Protein AF-X1HN18-F1 (afdb_monomer)

Secondary structure (DSSP, 8-state):
--------SSSS--SEETTEE-TTSS-EEEEEEEESS-EEEEEE-SS--SEEEEEEEPP-TTEEEEEEEEE-TTTTTT-GGGGGG-EEEEEEEE---TT------EEEEEEESS--EEEEEEETTEEEEEESSEEEEEEESSEEEGGGTEEEEEEEEEEEEEPPP--SS-PPPTT-EEEEEEEEEEEEEEETTEEEE-PPPP--EEEEEETTEEEEEB----TT-SB--EE-TTS-EE-PBEEEEEE-SSEEEEEESS--S--B-TTSSB-

Solvent-accessible surface area (backbone atoms only — not comparable to full-atom values): 16162 Å² total; per-residue (Å²): 132,83,85,77,85,75,81,78,82,58,101,68,61,72,58,50,59,96,89,40,78,40,88,76,55,80,62,43,79,74,44,77,50,76,47,49,58,65,48,76,50,76,50,68,50,85,77,80,78,47,48,33,35,39,36,40,35,61,46,43,84,69,25,35,40,34,39,31,33,31,59,25,54,74,81,25,68,77,35,77,94,35,32,85,80,26,74,40,84,43,78,45,85,44,71,87,67,97,84,69,86,84,84,89,52,73,48,79,43,75,33,62,81,54,84,63,74,76,44,76,48,76,59,96,36,33,40,37,42,31,35,86,56,33,39,36,40,42,33,39,37,72,27,73,41,76,98,58,50,26,37,37,40,29,48,34,33,38,39,34,28,34,41,78,71,92,73,71,97,66,87,64,60,98,82,36,47,82,73,47,75,50,76,43,76,38,37,36,41,34,46,62,92,48,75,47,74,44,73,75,81,72,68,63,43,79,74,48,64,57,79,37,32,37,36,24,51,27,51,64,78,71,90,82,58,58,57,49,81,48,78,43,98,86,71,51,73,48,69,55,45,44,66,46,71,51,84,42,84,67,31,20,40,37,33,35,73,52,68,78,86,68,52,66,38,99,84,71,47,81,93

Structure (mmCIF, N/CA/C/O backbone):
data_AF-X1HN18-F1
#
_entry.id   AF-X1HN18-F1
#
loop_
_atom_site.group_PDB
_atom_site.id
_atom_site.type_symbol
_atom_site.label_atom_id
_atom_site.label_alt_id
_atom_site.label_comp_id
_atom_site.label_asym_id
_atom_site.label_entity_id
_atom_site.label_seq_id
_atom_site.pdbx_PDB_ins_code
_atom_site.Cartn_x
_atom_site.Cartn_y
_atom_site.Cartn_z
_atom_site.occupancy
_atom_site.B_iso_or_equiv
_atom_site.auth_seq_id
_atom_site.auth_comp_id
_atom_site.auth_asym_id
_atom_site.auth_atom_id
_atom_site.pdbx_PDB_model_num
ATOM 1 N N . GLU A 1 1 ? -29.513 -26.140 -46.001 1.00 39.22 1 GLU A N 1
ATOM 2 C CA . GLU A 1 1 ? -29.513 -26.538 -44.582 1.00 39.22 1 GLU A CA 1
ATOM 3 C C . GLU A 1 1 ? -29.630 -25.272 -43.756 1.00 39.22 1 GLU A C 1
ATOM 5 O O . GLU A 1 1 ? -28.878 -24.339 -43.999 1.00 39.22 1 GLU A O 1
ATOM 10 N N . GLU A 1 2 ? -30.649 -25.186 -42.902 1.00 28.84 2 GLU A N 1
ATOM 11 C CA . GLU A 1 2 ? -30.852 -24.050 -42.000 1.00 28.84 2 GLU A CA 1
ATOM 12 C C . GLU A 1 2 ? -29.750 -24.044 -40.935 1.00 28.84 2 GLU A C 1
ATOM 14 O O . GLU A 1 2 ? -29.613 -25.001 -40.168 1.00 28.84 2 GLU A O 1
ATOM 19 N N . GLU A 1 3 ? -28.967 -22.967 -40.882 1.00 27.98 3 GLU A N 1
ATOM 20 C CA . GLU A 1 3 ? -28.005 -22.734 -39.807 1.00 27.98 3 GLU A CA 1
ATOM 21 C C . GLU A 1 3 ? -28.765 -22.525 -38.491 1.00 27.98 3 GLU A C 1
ATOM 23 O O . GLU A 1 3 ? -29.307 -21.458 -38.199 1.00 27.98 3 GLU A O 1
ATOM 28 N N . LYS A 1 4 ? -28.837 -23.587 -37.683 1.00 27.73 4 LYS A N 1
ATOM 29 C CA . LYS A 1 4 ? -29.365 -23.520 -36.322 1.00 27.73 4 LYS A CA 1
ATOM 30 C C . LYS A 1 4 ? -28.425 -22.697 -35.448 1.00 27.73 4 LYS A C 1
ATOM 32 O O . LYS A 1 4 ? -27.322 -23.129 -35.121 1.00 27.73 4 LYS A O 1
ATOM 37 N N . PHE A 1 5 ? -28.912 -21.543 -35.007 1.00 25.12 5 PHE A N 1
ATOM 38 C CA . PHE A 1 5 ? -28.298 -20.746 -33.953 1.00 25.12 5 PHE A CA 1
ATOM 39 C C . PHE A 1 5 ? -28.337 -21.538 -32.636 1.00 25.12 5 PHE A C 1
ATOM 41 O O . PHE A 1 5 ? -29.412 -21.802 -32.092 1.00 25.12 5 PHE A O 1
ATOM 48 N N . VAL A 1 6 ? -27.172 -21.958 -32.137 1.00 34.88 6 VAL A N 1
ATOM 49 C CA . VAL A 1 6 ? -27.048 -22.649 -30.845 1.00 34.88 6 VAL A CA 1
ATOM 50 C C . VAL A 1 6 ? -26.712 -21.608 -29.766 1.00 34.88 6 VAL A C 1
ATOM 52 O O . VAL A 1 6 ? -25.785 -20.820 -29.968 1.00 34.88 6 VAL A O 1
ATOM 55 N N . PRO A 1 7 ? -27.440 -21.557 -28.633 1.00 27.17 7 PRO A N 1
ATOM 56 C CA . PRO A 1 7 ? -27.219 -20.557 -27.591 1.00 27.17 7 PRO A CA 1
ATOM 57 C C . PRO A 1 7 ? -25.821 -20.660 -26.972 1.00 27.17 7 PRO A C 1
ATOM 59 O O . PRO A 1 7 ? -25.356 -21.754 -26.647 1.00 27.17 7 PRO A O 1
ATOM 62 N N . TRP A 1 8 ? -25.185 -19.507 -26.750 1.00 30.75 8 TRP A N 1
ATOM 63 C CA . TRP A 1 8 ? -23.962 -19.379 -25.959 1.00 30.75 8 TRP A CA 1
ATOM 64 C C . TRP A 1 8 ? -24.232 -19.809 -24.517 1.00 30.75 8 TRP A C 1
ATOM 66 O O . TRP A 1 8 ? -24.901 -19.112 -23.751 1.00 30.75 8 TRP A O 1
ATOM 76 N N . VAL A 1 9 ? -23.722 -20.978 -24.140 1.00 32.09 9 VAL A N 1
ATOM 77 C CA . VAL A 1 9 ? -23.802 -21.473 -22.767 1.00 32.09 9 VAL A CA 1
ATOM 78 C C . VAL A 1 9 ? -22.718 -20.761 -21.956 1.00 32.09 9 VAL A C 1
ATOM 80 O O . VAL A 1 9 ? -21.649 -21.323 -21.766 1.00 32.09 9 VAL A O 1
ATOM 83 N N . ASN A 1 10 ? -23.063 -19.548 -21.494 1.00 37.75 10 ASN A N 1
ATOM 84 C CA . ASN A 1 10 ? -22.346 -18.580 -20.639 1.00 37.75 10 ASN A CA 1
ATOM 85 C C . ASN A 1 10 ? -21.480 -17.499 -21.347 1.00 37.75 10 ASN A C 1
ATOM 87 O O . ASN A 1 10 ? -20.975 -17.681 -22.449 1.00 37.75 10 ASN A O 1
ATOM 91 N N . GLU A 1 11 ? -21.329 -16.335 -20.698 1.00 36.06 11 GLU A N 1
ATOM 92 C CA . GLU A 1 11 ? -20.573 -15.158 -21.190 1.00 36.06 11 GLU A CA 1
ATOM 93 C C . GLU A 1 11 ? -19.043 -15.366 -21.230 1.00 36.06 11 GLU A C 1
ATOM 95 O O . GLU A 1 11 ? -18.295 -14.485 -21.651 1.00 36.06 11 GLU A O 1
ATOM 100 N N . TYR A 1 12 ? -18.564 -16.541 -20.817 1.00 40.56 12 TYR A N 1
ATOM 101 C CA . TYR A 1 12 ? -17.155 -16.907 -20.767 1.00 40.56 12 TYR A CA 1
ATOM 102 C C . TYR A 1 12 ? -17.026 -18.322 -21.314 1.00 40.56 12 TYR A C 1
ATOM 104 O O . TYR A 1 12 ? -17.022 -19.281 -20.542 1.00 40.56 12 TYR A O 1
ATOM 112 N N . GLY A 1 13 ? -16.967 -18.420 -22.649 1.00 40.81 13 GLY A N 1
ATOM 113 C CA . GLY A 1 13 ? -16.860 -19.674 -23.393 1.00 40.81 13 GLY A CA 1
ATOM 114 C C . GLY A 1 13 ? -15.859 -20.656 -22.786 1.00 40.81 13 GLY A C 1
ATOM 115 O O . GLY A 1 13 ? -15.018 -20.266 -21.983 1.00 40.81 13 GLY A O 1
ATOM 116 N N . THR A 1 14 ? -15.981 -21.933 -23.165 1.00 45.16 14 THR A N 1
ATOM 117 C CA . THR A 1 14 ? -15.269 -23.076 -22.573 1.00 45.16 14 THR A CA 1
ATOM 118 C C . THR A 1 14 ? -13.943 -22.686 -21.933 1.00 45.16 14 THR A C 1
ATOM 120 O O . THR A 1 14 ? -13.079 -22.102 -22.589 1.00 45.16 14 THR A O 1
ATOM 123 N N . ASP A 1 15 ? -13.785 -23.065 -20.664 1.00 47.78 15 ASP A N 1
ATOM 124 C CA . ASP A 1 15 ? -12.613 -22.880 -19.802 1.00 47.78 15 ASP A CA 1
ATOM 125 C C . ASP A 1 15 ? -11.316 -23.468 -20.405 1.00 47.78 15 ASP A C 1
ATOM 127 O O . ASP A 1 15 ? -10.369 -23.694 -19.671 1.00 47.78 15 ASP A O 1
ATOM 131 N N . TYR A 1 16 ? -11.263 -23.783 -21.703 1.00 47.19 16 TYR A N 1
ATOM 132 C CA . TYR A 1 16 ? -10.185 -24.411 -22.441 1.00 47.19 16 TYR A CA 1
ATOM 133 C C . TYR A 1 16 ? -10.027 -23.794 -23.839 1.00 47.19 16 TYR A C 1
ATOM 135 O O . TYR A 1 16 ? -10.978 -23.756 -24.616 1.00 47.19 16 TYR A O 1
ATOM 143 N N . VAL A 1 17 ? -8.803 -23.376 -24.171 1.00 52.72 17 VAL A N 1
ATOM 144 C CA . VAL A 1 17 ? -8.334 -23.152 -25.552 1.00 52.72 17 VAL A CA 1
ATOM 145 C C . VAL A 1 17 ? -7.156 -24.096 -25.765 1.00 52.72 17 VAL A C 1
ATOM 147 O O . VAL A 1 17 ? -6.242 -24.105 -24.943 1.00 52.72 17 VAL A O 1
ATOM 150 N N . GLU A 1 18 ? -7.198 -24.942 -26.799 1.00 49.88 18 GLU A N 1
ATOM 151 C CA . GLU A 1 18 ? -6.123 -25.904 -27.117 1.00 49.88 18 GLU A CA 1
ATOM 152 C C . GLU A 1 18 ? -5.649 -26.721 -25.890 1.00 49.88 18 GLU A C 1
ATOM 154 O O . GLU A 1 18 ? -4.458 -26.805 -25.606 1.00 49.88 18 GLU A O 1
ATOM 159 N N . ASN A 1 19 ? -6.582 -27.290 -25.112 1.00 51.16 19 ASN A N 1
ATOM 160 C CA . ASN A 1 19 ? -6.325 -28.033 -23.861 1.00 51.16 19 ASN A CA 1
ATOM 161 C C . ASN A 1 19 ? -5.751 -27.222 -22.671 1.00 51.16 19 ASN A C 1
ATOM 163 O O . ASN A 1 19 ? -5.371 -27.817 -21.660 1.00 51.16 19 ASN A O 1
ATOM 167 N N . HIS A 1 20 ? -5.749 -25.885 -22.710 1.00 42.16 20 HIS A N 1
ATOM 168 C CA . HIS A 1 20 ? -5.260 -25.037 -21.611 1.00 42.16 20 HIS A CA 1
ATOM 169 C C . HIS A 1 20 ? -6.388 -24.368 -20.830 1.00 42.16 20 HIS A C 1
ATOM 171 O O . HIS A 1 20 ? -7.203 -23.659 -21.412 1.00 42.16 20 HIS A O 1
ATOM 177 N N . ARG A 1 21 ? -6.393 -24.529 -19.497 1.00 44.31 21 ARG A N 1
ATOM 178 C CA . ARG A 1 21 ? -7.439 -23.978 -18.625 1.00 44.31 21 ARG A CA 1
ATOM 179 C C . ARG A 1 21 ? -7.458 -22.432 -18.629 1.00 44.31 21 ARG A C 1
ATOM 181 O O . ARG A 1 21 ? -6.577 -21.804 -18.048 1.00 44.31 21 ARG A O 1
ATOM 188 N N . ASN A 1 22 ? -8.500 -21.838 -19.203 1.00 50.00 22 ASN A N 1
ATOM 189 C CA . ASN A 1 22 ? -8.764 -20.417 -19.468 1.00 50.00 22 ASN A CA 1
ATOM 190 C C . ASN A 1 22 ? -9.295 -19.624 -18.249 1.00 50.00 22 ASN A C 1
ATOM 192 O O . ASN A 1 22 ? -9.925 -18.579 -18.390 1.00 50.00 22 ASN A O 1
ATOM 196 N N . ALA A 1 23 ? -8.999 -20.067 -17.021 1.00 42.84 23 ALA A N 1
ATOM 197 C CA . ALA A 1 23 ? -9.464 -19.407 -15.792 1.00 42.84 23 ALA A CA 1
ATOM 198 C C . ALA A 1 23 ? -8.818 -18.022 -15.532 1.00 42.84 23 ALA A C 1
ATOM 200 O O . ALA A 1 23 ? -9.088 -17.396 -14.508 1.00 42.84 23 ALA A O 1
ATOM 201 N N . LEU A 1 24 ? -7.921 -17.560 -16.413 1.00 46.78 24 LEU A N 1
ATOM 202 C CA . LEU A 1 24 ? -7.185 -16.295 -16.288 1.00 46.78 24 LEU A CA 1
ATOM 203 C C . LEU A 1 24 ? -7.342 -15.373 -17.513 1.00 46.78 24 LEU A C 1
ATOM 205 O O . LEU A 1 24 ? -6.633 -14.372 -17.616 1.00 46.78 24 LEU A O 1
ATOM 209 N N . GLY A 1 25 ? -8.266 -15.682 -18.427 1.00 57.72 25 GLY A N 1
ATOM 210 C CA . GLY A 1 25 ? -8.353 -15.007 -19.720 1.00 57.72 25 GLY A CA 1
ATOM 211 C C . GLY A 1 25 ? -7.198 -15.387 -20.653 1.00 57.72 25 GLY A C 1
ATOM 212 O O . GLY A 1 25 ? -6.368 -16.236 -20.330 1.00 57.72 25 GLY A O 1
ATOM 213 N N . LEU A 1 26 ? -7.154 -14.739 -21.820 1.00 74.38 26 LEU A N 1
ATOM 214 C CA . LEU A 1 26 ? -6.240 -14.994 -22.945 1.00 74.38 26 LEU A CA 1
ATOM 215 C C . LEU A 1 26 ? -4.759 -14.676 -22.626 1.00 74.38 26 LEU A C 1
ATOM 217 O O . LEU A 1 26 ? -4.150 -13.799 -23.238 1.00 74.38 26 LEU A O 1
ATOM 221 N N . ILE A 1 27 ? -4.166 -15.361 -21.651 1.00 81.25 27 ILE A N 1
ATOM 222 C CA . ILE A 1 27 ? -2.765 -15.206 -21.259 1.00 81.25 27 ILE A CA 1
ATOM 223 C C . ILE A 1 27 ? -1.906 -16.211 -22.029 1.00 81.25 27 ILE A C 1
ATOM 225 O O . ILE A 1 27 ? -2.183 -17.407 -22.004 1.00 81.25 27 ILE A O 1
ATOM 229 N N . LYS A 1 28 ? -0.826 -15.742 -22.659 1.00 83.00 28 LYS A N 1
ATOM 230 C CA . LYS A 1 28 ? 0.144 -16.585 -23.379 1.00 83.00 28 LYS A CA 1
ATOM 231 C C . LYS A 1 28 ? 1.581 -16.328 -22.933 1.00 83.00 28 LYS A C 1
ATOM 233 O O . LYS A 1 28 ? 1.843 -15.409 -22.157 1.00 83.00 28 LYS A O 1
ATOM 238 N N . ASP A 1 29 ? 2.504 -17.150 -23.429 1.00 87.38 29 ASP A N 1
ATOM 239 C CA . ASP A 1 29 ? 3.950 -17.033 -23.198 1.00 87.38 29 ASP A CA 1
ATOM 240 C C . ASP A 1 29 ? 4.336 -17.027 -21.710 1.00 87.38 29 ASP A C 1
ATOM 242 O O . ASP A 1 29 ? 5.212 -16.277 -21.275 1.00 87.38 29 ASP A O 1
ATOM 246 N N . ILE A 1 30 ? 3.654 -17.862 -20.918 1.00 88.12 30 ILE A N 1
ATOM 247 C CA . ILE A 1 30 ? 3.862 -17.944 -19.472 1.00 88.12 30 ILE A CA 1
ATOM 248 C C . ILE A 1 30 ? 5.248 -18.522 -19.182 1.00 88.12 30 ILE A C 1
ATOM 250 O O . ILE A 1 30 ? 5.571 -19.645 -19.565 1.00 88.12 30 ILE A O 1
ATOM 254 N N . LYS A 1 31 ? 6.043 -17.771 -18.426 1.00 88.75 31 LYS A N 1
ATOM 255 C CA . LYS A 1 31 ? 7.307 -18.211 -17.835 1.00 88.75 31 LYS A CA 1
ATOM 256 C C . LYS A 1 31 ? 7.232 -18.030 -16.328 1.00 88.75 31 LYS A C 1
ATOM 258 O O . LYS A 1 31 ? 6.559 -17.123 -15.844 1.00 88.75 31 LYS A O 1
ATOM 263 N N . SER A 1 32 ? 7.924 -18.881 -15.581 1.00 90.94 32 SER A N 1
ATOM 264 C CA . SER A 1 32 ? 7.879 -18.877 -14.118 1.00 90.94 32 SER A CA 1
ATOM 265 C C . SER A 1 32 ? 9.265 -18.974 -13.500 1.00 90.94 32 SER A C 1
ATOM 267 O O . SER A 1 32 ? 10.104 -19.732 -13.982 1.00 90.94 32 SER A O 1
ATOM 269 N N . ALA A 1 33 ? 9.459 -18.289 -12.380 1.00 91.00 33 ALA A N 1
ATOM 270 C CA . ALA A 1 33 ? 10.595 -18.458 -11.484 1.00 91.00 33 ALA A CA 1
ATOM 271 C C . ALA A 1 33 ? 10.114 -18.447 -10.027 1.00 91.00 33 ALA A C 1
ATOM 273 O O . ALA A 1 33 ? 9.062 -17.889 -9.719 1.00 91.00 33 ALA A O 1
ATOM 274 N N . ALA A 1 34 ? 10.881 -19.046 -9.120 1.00 93.50 34 ALA A N 1
ATOM 275 C CA . ALA A 1 34 ? 10.638 -18.952 -7.684 1.00 93.50 34 ALA A CA 1
ATOM 276 C C . ALA A 1 34 ? 11.727 -18.096 -7.036 1.00 93.50 34 ALA A C 1
ATOM 278 O O . ALA A 1 34 ? 12.898 -18.213 -7.386 1.00 93.50 34 ALA A O 1
ATOM 279 N N . THR A 1 35 ? 11.343 -17.238 -6.097 1.00 94.69 35 THR A N 1
ATOM 280 C CA . THR A 1 35 ? 12.291 -16.452 -5.309 1.00 94.69 35 THR A CA 1
ATOM 281 C C . THR A 1 35 ? 11.691 -16.073 -3.960 1.00 94.69 35 THR A C 1
ATOM 283 O O . THR A 1 35 ? 10.490 -15.825 -3.838 1.00 94.69 35 THR A O 1
ATOM 286 N N . ASP A 1 36 ? 12.544 -16.009 -2.945 1.00 95.12 36 ASP A N 1
ATOM 287 C CA . AS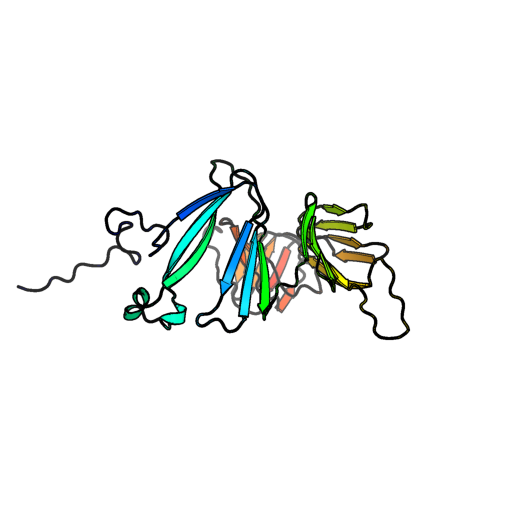P A 1 36 ? 12.219 -15.426 -1.641 1.00 95.12 36 ASP A CA 1
ATOM 288 C C . ASP A 1 36 ? 12.701 -13.969 -1.543 1.00 95.12 36 ASP A C 1
ATOM 290 O O . ASP A 1 36 ? 12.360 -13.257 -0.594 1.00 95.12 36 ASP A O 1
ATOM 294 N N . GLU A 1 37 ? 13.485 -13.527 -2.526 1.00 95.56 37 GLU A N 1
ATOM 295 C CA . GLU A 1 37 ? 14.182 -12.250 -2.549 1.00 95.56 37 GLU A CA 1
ATOM 296 C C . GLU A 1 37 ? 13.350 -11.140 -3.194 1.00 95.56 37 GLU A C 1
ATOM 298 O O . GLU A 1 37 ? 12.332 -11.365 -3.856 1.00 95.56 37 GLU A O 1
ATOM 303 N N . GLN A 1 38 ? 13.792 -9.903 -2.972 1.00 96.06 38 GLN A N 1
ATOM 304 C CA . GLN A 1 38 ? 13.262 -8.751 -3.687 1.00 96.06 38 GLN A CA 1
ATOM 305 C C . GLN A 1 38 ? 13.586 -8.881 -5.178 1.00 96.06 38 GLN A C 1
ATOM 307 O O . GLN A 1 38 ? 14.710 -9.208 -5.544 1.00 96.06 38 GLN A O 1
ATOM 312 N N . TRP A 1 39 ? 12.626 -8.552 -6.036 1.00 95.50 39 TRP A N 1
ATOM 313 C CA . TRP A 1 39 ? 12.820 -8.557 -7.484 1.00 95.50 39 TRP A CA 1
ATOM 314 C C . TRP A 1 39 ? 12.231 -7.302 -8.123 1.00 95.50 39 TRP A C 1
ATOM 316 O O . TRP A 1 39 ? 11.461 -6.561 -7.502 1.00 95.50 39 TRP A O 1
ATOM 326 N N . GLN A 1 40 ? 12.630 -7.043 -9.366 1.00 96.56 40 GLN A N 1
ATOM 327 C CA . GLN A 1 40 ? 12.208 -5.872 -10.125 1.00 96.56 40 GLN A CA 1
ATOM 328 C C . GLN A 1 40 ? 11.694 -6.261 -11.509 1.00 96.56 40 GLN A C 1
ATOM 330 O O . GLN A 1 40 ? 12.216 -7.179 -12.135 1.00 96.56 40 GLN A O 1
ATOM 335 N N . ALA A 1 41 ? 10.687 -5.534 -11.984 1.00 95.94 41 ALA A N 1
ATOM 336 C CA . ALA A 1 41 ? 10.254 -5.542 -13.375 1.00 95.94 41 ALA A CA 1
ATOM 337 C C . ALA A 1 41 ? 10.186 -4.102 -13.885 1.00 95.94 41 ALA A C 1
ATOM 339 O O . ALA A 1 41 ? 9.675 -3.224 -13.190 1.00 95.94 41 ALA A O 1
ATOM 340 N N . THR A 1 42 ? 10.677 -3.865 -15.098 1.00 96.38 42 THR A N 1
ATOM 341 C CA . THR A 1 42 ? 10.651 -2.542 -15.726 1.00 96.38 42 THR A CA 1
ATOM 342 C C . THR A 1 42 ? 9.780 -2.591 -16.966 1.00 96.38 42 THR A C 1
ATOM 344 O O . THR A 1 42 ? 10.006 -3.399 -17.863 1.00 96.38 42 THR A O 1
ATOM 347 N N . PHE A 1 43 ? 8.794 -1.706 -17.010 1.00 94.75 43 PHE A N 1
ATOM 348 C CA . PHE A 1 43 ? 7.901 -1.524 -18.143 1.00 94.75 43 PHE A CA 1
ATOM 349 C C . PHE A 1 43 ? 8.299 -0.238 -18.861 1.00 94.75 43 PHE A C 1
ATOM 351 O O . PHE A 1 43 ? 8.328 0.822 -18.237 1.00 94.75 43 PHE A O 1
ATOM 358 N N . GLY A 1 44 ? 8.629 -0.337 -20.145 1.00 92.62 44 GLY A N 1
ATOM 359 C CA . GLY A 1 44 ? 8.942 0.803 -21.007 1.00 92.62 44 GLY A CA 1
ATOM 360 C C . GLY A 1 44 ? 7.957 0.915 -22.164 1.00 92.62 44 GLY A C 1
ATOM 361 O O . GLY A 1 44 ? 7.211 -0.026 -22.451 1.00 92.62 44 GLY A O 1
ATOM 362 N N . ILE A 1 45 ? 7.961 2.073 -22.814 1.00 87.75 45 ILE A N 1
ATOM 363 C CA . ILE A 1 45 ? 7.217 2.318 -24.050 1.00 87.75 45 ILE A CA 1
ATOM 364 C C . ILE A 1 45 ? 8.102 1.932 -25.245 1.00 87.75 45 ILE A C 1
ATOM 366 O O . ILE A 1 45 ? 9.329 1.940 -25.149 1.00 87.75 45 ILE A O 1
ATOM 370 N N . LEU A 1 46 ? 7.472 1.525 -26.350 1.00 84.75 46 LEU A N 1
ATOM 371 C CA . LEU A 1 46 ? 8.139 1.304 -27.631 1.00 84.75 46 LEU A CA 1
ATOM 372 C C . LEU A 1 46 ? 7.609 2.309 -28.671 1.00 84.75 46 LEU A C 1
ATOM 374 O O . LEU A 1 46 ? 6.385 2.401 -28.814 1.00 84.75 46 LEU A O 1
ATOM 378 N N . PRO A 1 47 ? 8.488 3.003 -29.425 1.00 90.44 47 PRO A N 1
ATOM 379 C CA . PRO A 1 47 ? 9.945 3.075 -29.226 1.00 90.44 47 PRO A CA 1
ATOM 380 C C . PRO A 1 47 ? 10.312 3.693 -27.862 1.00 90.44 47 PRO A C 1
ATOM 382 O O . PRO A 1 47 ? 9.482 4.366 -27.256 1.00 90.44 47 PRO A O 1
ATOM 385 N N . ASP A 1 48 ? 11.527 3.421 -27.369 1.00 91.75 48 ASP A N 1
ATOM 386 C CA . ASP A 1 48 ? 11.989 3.945 -26.074 1.00 91.75 48 ASP A CA 1
ATOM 387 C C . ASP A 1 48 ? 12.089 5.476 -26.139 1.00 91.75 48 ASP A C 1
ATOM 389 O O . ASP A 1 48 ? 12.854 6.022 -26.932 1.00 91.75 48 ASP A O 1
ATOM 393 N N . ASP A 1 49 ? 11.299 6.158 -25.314 1.00 94.06 49 ASP A N 1
ATOM 394 C CA . ASP A 1 49 ? 11.265 7.617 -25.168 1.00 94.06 49 ASP A CA 1
ATOM 395 C C . ASP A 1 49 ? 11.842 8.075 -23.814 1.00 94.06 49 ASP A C 1
ATOM 397 O O . ASP A 1 49 ? 11.621 9.212 -23.376 1.00 94.06 49 ASP A O 1
ATOM 401 N N . GLY A 1 50 ? 12.522 7.157 -23.118 1.00 94.00 50 GLY A N 1
ATOM 402 C CA . GLY A 1 50 ? 13.075 7.359 -21.787 1.00 94.00 50 GLY A CA 1
ATOM 403 C C . GLY A 1 50 ? 12.060 7.204 -20.651 1.00 94.00 50 GLY A C 1
ATOM 404 O O . GLY A 1 50 ? 12.474 7.166 -19.490 1.00 94.00 50 GLY A O 1
ATOM 405 N N . VAL A 1 51 ? 10.751 7.083 -20.926 1.00 96.38 51 VAL A N 1
ATOM 406 C CA . VAL A 1 51 ? 9.707 6.924 -19.899 1.00 96.38 51 VAL A CA 1
ATOM 407 C C . VAL A 1 51 ? 9.523 5.457 -19.539 1.00 96.38 51 VAL A C 1
ATOM 409 O O . VAL A 1 51 ? 9.179 4.608 -20.365 1.00 96.38 51 VAL A O 1
ATOM 412 N N . LYS A 1 52 ? 9.726 5.144 -18.257 1.00 97.00 52 LYS A N 1
ATOM 413 C CA . LYS A 1 52 ? 9.668 3.775 -17.739 1.00 97.00 52 LYS A CA 1
ATOM 414 C C . LYS A 1 52 ? 8.972 3.741 -16.384 1.00 97.00 52 LYS A C 1
ATOM 416 O O . LYS A 1 52 ? 8.953 4.716 -15.638 1.00 97.00 52 LYS A O 1
ATOM 421 N N . THR A 1 53 ? 8.390 2.597 -16.048 1.00 96.88 53 THR A N 1
ATOM 422 C CA . THR A 1 53 ? 7.914 2.294 -14.695 1.00 96.88 53 THR A CA 1
ATOM 423 C C . THR A 1 53 ? 8.673 1.090 -14.172 1.00 96.88 53 THR A C 1
ATOM 425 O O . THR A 1 53 ? 8.521 -0.015 -14.695 1.00 96.88 53 THR A O 1
ATOM 428 N N . ARG A 1 54 ? 9.471 1.288 -13.121 1.00 97.69 54 ARG A N 1
ATOM 429 C CA . ARG A 1 54 ? 10.080 0.193 -12.363 1.00 97.69 54 ARG A CA 1
ATOM 430 C C . ARG A 1 54 ? 9.133 -0.216 -11.249 1.00 97.69 54 ARG A C 1
ATOM 432 O O . ARG A 1 54 ? 8.723 0.595 -10.427 1.00 97.69 54 ARG A O 1
ATOM 439 N N . VAL A 1 55 ? 8.792 -1.491 -11.211 1.00 97.25 55 VAL A N 1
ATOM 440 C CA . VAL A 1 55 ? 8.073 -2.114 -10.107 1.00 97.25 55 VAL A CA 1
ATOM 441 C C . VAL A 1 55 ? 9.091 -2.890 -9.300 1.00 97.25 55 VAL A C 1
ATOM 443 O O . VAL A 1 55 ? 9.704 -3.816 -9.822 1.00 97.25 55 VAL A O 1
ATOM 446 N N . THR A 1 56 ? 9.281 -2.517 -8.039 1.00 97.75 56 THR A N 1
ATOM 447 C CA . THR A 1 56 ? 10.066 -3.325 -7.103 1.00 97.75 56 THR A CA 1
ATOM 448 C C . THR A 1 56 ? 9.129 -4.044 -6.155 1.00 97.75 56 THR A C 1
ATOM 450 O O . THR A 1 56 ? 8.350 -3.410 -5.444 1.00 97.75 56 THR A O 1
ATOM 453 N N . MET A 1 57 ? 9.217 -5.367 -6.132 1.00 96.50 57 MET A N 1
ATOM 454 C CA . MET A 1 57 ? 8.422 -6.224 -5.271 1.00 96.50 57 MET A CA 1
ATOM 455 C C . MET A 1 57 ? 9.274 -6.715 -4.109 1.00 96.50 57 MET A C 1
ATOM 457 O O . MET A 1 57 ? 10.326 -7.314 -4.334 1.00 96.50 57 MET A O 1
ATOM 461 N N . LEU A 1 58 ? 8.832 -6.497 -2.869 1.00 95.19 58 LEU A N 1
ATOM 462 C CA . LEU A 1 58 ? 9.572 -7.011 -1.718 1.00 95.19 58 LEU A CA 1
ATOM 463 C C . LEU A 1 58 ? 9.501 -8.533 -1.638 1.00 95.19 58 LEU A C 1
ATOM 465 O O . LEU A 1 58 ? 8.443 -9.132 -1.838 1.00 95.19 58 LEU A O 1
ATOM 469 N N . GLY A 1 59 ? 10.638 -9.125 -1.273 1.00 92.06 59 GLY A N 1
ATOM 470 C CA . GLY A 1 59 ? 10.781 -10.563 -1.113 1.00 92.06 59 GLY A CA 1
ATOM 471 C C . GLY A 1 59 ? 9.843 -11.136 -0.056 1.00 92.06 59 GLY A C 1
ATOM 472 O O . GLY A 1 59 ? 9.630 -10.558 1.016 1.00 92.06 59 GLY A O 1
ATOM 473 N N . GLN A 1 60 ? 9.271 -12.295 -0.368 1.00 91.31 60 GLN A N 1
ATOM 474 C CA . GLN A 1 60 ? 8.446 -13.067 0.546 1.00 91.31 60 GLN A CA 1
ATOM 475 C C . GLN A 1 60 ? 8.666 -14.560 0.302 1.00 91.31 60 GLN A C 1
ATOM 477 O O . GLN A 1 60 ? 8.604 -15.018 -0.834 1.00 91.31 60 GLN A O 1
ATOM 482 N N . LYS A 1 61 ? 8.820 -15.331 1.386 1.00 91.88 61 LYS A N 1
ATOM 483 C CA . LYS A 1 61 ? 9.063 -16.776 1.318 1.00 91.88 61 LYS A CA 1
ATOM 484 C C . LYS A 1 61 ? 8.019 -17.536 0.488 1.00 91.88 61 LYS A C 1
ATOM 486 O O . LYS A 1 61 ? 6.815 -17.455 0.775 1.00 91.88 61 LYS A O 1
ATOM 491 N N . GLY A 1 62 ? 8.489 -18.346 -0.452 1.00 90.81 62 GLY A N 1
ATOM 492 C CA . GLY A 1 62 ? 7.695 -19.187 -1.339 1.00 90.81 62 GLY A CA 1
ATOM 493 C C . GLY A 1 62 ? 6.941 -18.393 -2.401 1.00 90.81 62 GLY A C 1
ATOM 494 O O . GLY A 1 62 ? 5.795 -18.741 -2.692 1.00 90.81 62 GLY A O 1
ATOM 495 N N . THR A 1 63 ? 7.523 -17.299 -2.906 1.00 94.06 63 THR A N 1
ATOM 496 C CA . THR A 1 63 ? 6.925 -16.520 -3.998 1.00 94.06 63 THR A CA 1
ATOM 497 C C . THR A 1 63 ? 7.306 -17.114 -5.347 1.00 94.06 63 THR A C 1
ATOM 499 O O . THR A 1 63 ? 8.467 -17.378 -5.637 1.00 94.06 63 THR A O 1
ATOM 502 N N . GLU A 1 64 ? 6.296 -17.309 -6.182 1.00 93.25 64 GLU A N 1
ATOM 503 C CA . GLU A 1 64 ? 6.414 -17.628 -7.597 1.00 93.25 64 GLU A CA 1
ATOM 504 C C . GLU A 1 64 ? 6.171 -16.337 -8.385 1.00 93.25 64 GLU A C 1
ATOM 506 O O . GLU A 1 64 ? 5.160 -15.660 -8.180 1.00 93.25 64 GLU A O 1
ATOM 511 N N . VAL A 1 65 ? 7.100 -15.986 -9.265 1.00 93.81 65 VAL A N 1
ATOM 512 C CA . VAL A 1 65 ? 6.983 -14.864 -10.193 1.00 93.81 65 VAL A CA 1
ATOM 513 C C . VAL A 1 65 ? 6.684 -15.433 -11.567 1.00 93.81 65 VAL A C 1
ATOM 515 O O . VAL A 1 65 ? 7.432 -16.268 -12.072 1.00 93.81 65 VAL A O 1
ATOM 518 N N . LEU A 1 66 ? 5.585 -14.988 -12.164 1.00 90.81 66 LEU A N 1
ATOM 519 C CA . LEU A 1 66 ? 5.197 -15.342 -13.521 1.00 90.81 66 LEU A CA 1
ATOM 520 C C . LEU A 1 66 ? 5.384 -14.128 -14.420 1.00 90.81 66 LEU A C 1
ATOM 522 O O . LEU A 1 66 ? 4.973 -13.030 -14.045 1.00 90.81 66 LEU A O 1
ATOM 526 N N . THR A 1 67 ? 5.943 -14.328 -15.606 1.00 92.75 67 THR A N 1
ATOM 527 C CA . THR A 1 67 ? 5.869 -13.361 -16.703 1.00 92.75 67 THR A CA 1
ATOM 528 C C . THR A 1 67 ? 5.032 -13.958 -17.821 1.00 92.75 67 THR A C 1
ATOM 530 O O . THR A 1 67 ? 5.032 -15.170 -18.012 1.00 92.75 67 THR A O 1
ATOM 533 N N . ALA A 1 68 ? 4.252 -13.131 -18.506 1.00 89.75 68 ALA A N 1
ATOM 534 C CA . ALA A 1 68 ? 3.366 -13.573 -19.575 1.00 89.75 68 ALA A CA 1
ATOM 535 C C . ALA A 1 68 ? 2.974 -12.392 -20.472 1.00 89.75 68 ALA A C 1
ATOM 537 O O . ALA A 1 68 ? 3.422 -11.260 -20.267 1.00 89.75 68 ALA A O 1
ATOM 538 N N . GLN A 1 69 ? 2.093 -12.641 -21.435 1.00 90.31 69 GLN A N 1
ATOM 539 C CA . GLN A 1 69 ? 1.406 -11.614 -22.209 1.00 90.31 69 GLN A CA 1
ATOM 540 C C . GLN A 1 69 ? -0.106 -11.749 -22.049 1.00 90.31 69 GLN A C 1
ATOM 542 O O . GLN A 1 69 ? -0.618 -12.864 -22.024 1.00 90.31 69 GLN A O 1
ATOM 547 N N . MET A 1 70 ? -0.820 -10.624 -21.981 1.00 88.88 70 MET A N 1
ATOM 548 C CA . MET A 1 70 ? -2.289 -10.580 -22.001 1.00 88.88 70 MET A CA 1
ATOM 549 C C . MET A 1 70 ? -2.792 -9.580 -23.054 1.00 88.88 70 MET A C 1
ATOM 551 O O . MET A 1 70 ? -2.023 -8.691 -23.442 1.00 88.88 70 MET A O 1
ATOM 555 N N . PRO A 1 71 ? -4.059 -9.656 -23.498 1.00 87.75 71 PRO A N 1
ATOM 556 C CA . PRO A 1 71 ? -4.609 -8.695 -24.436 1.00 87.75 71 PRO A CA 1
ATOM 557 C C . PRO A 1 71 ? -4.689 -7.303 -23.817 1.00 87.75 71 PRO A C 1
ATOM 559 O O . PRO A 1 71 ? -4.961 -7.129 -22.627 1.00 87.75 71 PRO A O 1
ATOM 562 N N . SER A 1 72 ? -4.477 -6.286 -24.640 1.00 87.88 72 SER A N 1
ATOM 563 C CA . SER A 1 72 ? -4.546 -4.893 -24.226 1.00 87.88 72 SER A CA 1
ATOM 564 C C . SER A 1 72 ? -5.875 -4.277 -24.654 1.00 87.88 72 SER A C 1
ATOM 566 O O . SER A 1 72 ? -5.985 -3.718 -25.745 1.00 87.88 72 SER A O 1
ATOM 568 N N . VAL A 1 73 ? -6.866 -4.304 -23.755 1.00 85.12 73 VAL A N 1
ATOM 569 C CA . VAL A 1 73 ? -8.196 -3.687 -23.965 1.00 85.12 73 VAL A CA 1
ATOM 570 C C . VAL A 1 73 ? -8.075 -2.223 -24.406 1.00 85.12 73 VAL A C 1
ATOM 572 O O . VAL A 1 73 ? -8.747 -1.778 -25.334 1.00 85.12 73 VAL A O 1
ATOM 575 N N . ARG A 1 74 ? -7.144 -1.480 -23.790 1.00 85.56 74 ARG A N 1
ATOM 576 C CA . ARG A 1 74 ? -6.899 -0.069 -24.111 1.00 85.56 74 ARG A CA 1
ATOM 577 C C . ARG A 1 74 ? -6.368 0.124 -25.534 1.00 85.56 74 ARG A C 1
ATOM 579 O O . ARG A 1 74 ? -6.836 1.021 -26.227 1.00 85.56 74 ARG A O 1
ATOM 586 N N . ARG A 1 75 ? -5.406 -0.691 -25.987 1.00 85.75 75 ARG A N 1
ATOM 587 C CA . ARG A 1 75 ? -4.872 -0.589 -27.362 1.00 85.75 75 ARG A CA 1
ATOM 588 C C . ARG A 1 75 ? -5.898 -1.045 -28.398 1.00 85.75 75 ARG A C 1
ATOM 590 O O . ARG A 1 75 ? -5.974 -0.443 -29.465 1.00 85.75 75 ARG A O 1
ATOM 597 N N . ALA A 1 76 ? -6.736 -2.017 -28.040 1.00 85.62 76 ALA A N 1
ATOM 598 C CA . ALA A 1 76 ? -7.888 -2.439 -28.830 1.00 85.62 76 ALA A CA 1
ATOM 599 C C . ALA A 1 76 ? -9.030 -1.402 -28.857 1.00 85.62 76 ALA A C 1
ATOM 601 O O . ALA A 1 76 ? -9.986 -1.578 -29.607 1.00 85.62 76 ALA A O 1
ATOM 602 N N . LYS A 1 77 ? -8.940 -0.304 -28.085 1.00 87.88 77 LYS A N 1
ATOM 603 C CA . LYS A 1 77 ? -9.990 0.723 -27.951 1.00 87.88 77 LYS A CA 1
ATOM 604 C C . LYS A 1 77 ? -11.351 0.128 -27.570 1.00 87.88 77 LYS A C 1
ATOM 606 O O . LYS A 1 77 ? -12.366 0.550 -28.111 1.00 87.88 77 LYS A O 1
ATOM 611 N N . GLU A 1 78 ? -11.342 -0.882 -26.697 1.00 81.75 78 GLU A N 1
ATOM 612 C CA . GLU A 1 78 ? -12.552 -1.599 -26.255 1.00 81.75 78 GLU A CA 1
ATOM 613 C C . GLU A 1 78 ? -13.318 -2.293 -27.401 1.00 81.75 78 GLU A C 1
ATOM 615 O O . GLU A 1 78 ? -14.473 -2.678 -27.243 1.00 81.75 78 GLU A O 1
ATOM 620 N N . LYS A 1 79 ? -12.673 -2.490 -28.562 1.00 75.44 79 LYS A N 1
ATOM 621 C CA . LYS A 1 79 ? -13.244 -3.222 -29.694 1.00 75.44 79 LYS A CA 1
ATOM 622 C C . LYS A 1 79 ? -12.886 -4.706 -29.616 1.00 75.44 79 LYS A C 1
ATOM 624 O O . LYS A 1 79 ? -11.710 -5.070 -29.676 1.00 75.44 79 LYS A O 1
ATOM 629 N N . ASN A 1 80 ? -13.904 -5.557 -29.493 1.00 77.06 80 ASN A N 1
ATOM 630 C CA . ASN A 1 80 ? -13.735 -7.002 -29.305 1.00 77.06 80 ASN A CA 1
ATOM 631 C C . ASN A 1 80 ? -13.060 -7.695 -30.498 1.00 77.06 80 ASN A C 1
ATOM 633 O O . ASN A 1 80 ? -12.226 -8.571 -30.297 1.00 77.06 80 ASN A O 1
ATOM 637 N N . ASP A 1 81 ? -13.355 -7.269 -31.724 1.00 82.31 81 ASP A N 1
ATOM 638 C CA . ASP A 1 81 ? -12.745 -7.775 -32.963 1.00 82.31 81 ASP A CA 1
ATOM 639 C C . ASP A 1 81 ? -11.235 -7.494 -33.056 1.00 82.31 81 ASP A C 1
ATOM 641 O O . ASP A 1 81 ? -10.532 -8.142 -33.823 1.00 82.31 81 ASP A O 1
ATOM 645 N N . ARG A 1 82 ? -10.720 -6.565 -32.241 1.00 78.31 82 ARG A N 1
ATOM 646 C CA . ARG A 1 82 ? -9.311 -6.143 -32.236 1.00 78.31 82 ARG A CA 1
ATOM 647 C C . ARG A 1 82 ? -8.540 -6.562 -30.993 1.00 78.31 82 ARG A C 1
ATOM 649 O O . ARG A 1 82 ? -7.380 -6.181 -30.825 1.00 78.31 82 ARG A O 1
ATOM 656 N N . ILE A 1 83 ? -9.166 -7.315 -30.090 1.00 78.56 83 ILE A N 1
ATOM 657 C CA . ILE A 1 83 ? -8.547 -7.677 -28.810 1.00 78.56 83 ILE A CA 1
ATOM 658 C C . ILE A 1 83 ? -7.290 -8.540 -29.007 1.00 78.56 83 ILE A C 1
ATOM 660 O O . ILE A 1 83 ? -6.341 -8.429 -28.233 1.00 78.56 83 ILE A O 1
ATOM 664 N N . TYR A 1 84 ? -7.244 -9.326 -30.088 1.00 81.88 84 TYR A N 1
ATOM 665 C CA . TYR A 1 84 ? -6.118 -10.189 -30.454 1.00 81.88 84 TYR A CA 1
ATOM 666 C C . TYR A 1 84 ? -4.987 -9.462 -31.203 1.00 81.88 84 TYR A C 1
ATOM 668 O O . TYR A 1 84 ? -3.882 -9.993 -31.291 1.00 81.88 84 TYR A O 1
ATOM 676 N N . ASP A 1 85 ? -5.211 -8.231 -31.678 1.00 86.75 85 ASP A N 1
ATOM 677 C CA . ASP A 1 85 ? -4.191 -7.437 -32.384 1.00 86.75 85 ASP A CA 1
ATOM 678 C C . ASP A 1 85 ? -3.100 -6.924 -31.429 1.00 86.75 85 ASP A C 1
ATOM 680 O O . ASP A 1 85 ? -1.994 -6.563 -31.842 1.00 86.75 85 ASP A O 1
ATOM 684 N N . TYR A 1 86 ? -3.421 -6.821 -30.136 1.00 88.44 86 TYR A N 1
ATOM 685 C CA . TYR A 1 86 ? -2.614 -6.079 -29.179 1.00 88.44 86 TYR A CA 1
ATOM 686 C C . TYR A 1 86 ? -2.385 -6.853 -27.892 1.00 88.44 86 TYR A C 1
ATOM 688 O O . TYR A 1 86 ? -3.279 -6.993 -27.063 1.00 88.44 86 TYR A O 1
ATOM 696 N N . TYR A 1 87 ? -1.132 -7.228 -27.661 1.00 88.25 87 TYR A N 1
ATOM 697 C CA . TYR A 1 87 ? -0.688 -7.816 -26.403 1.00 88.25 87 TYR A CA 1
ATOM 698 C C . TYR A 1 87 ? 0.124 -6.818 -25.575 1.00 88.25 87 TYR A C 1
ATOM 700 O O . TYR A 1 87 ? 0.736 -5.878 -26.099 1.00 88.25 87 TYR A O 1
ATOM 708 N N . MET A 1 88 ? 0.111 -7.016 -24.261 1.00 90.69 88 MET A N 1
ATOM 709 C CA . MET A 1 88 ? 0.926 -6.282 -23.301 1.00 90.69 88 MET A CA 1
ATOM 710 C C . MET A 1 88 ? 1.580 -7.240 -22.298 1.00 90.69 88 MET A C 1
ATOM 712 O O . MET A 1 88 ? 0.995 -8.281 -21.982 1.00 90.69 88 MET A O 1
ATOM 716 N N . PRO A 1 89 ? 2.785 -6.912 -21.799 1.00 92.50 89 PRO A N 1
ATOM 717 C CA . PRO A 1 89 ? 3.464 -7.733 -20.808 1.00 92.50 89 PRO A CA 1
ATOM 718 C C . PRO A 1 89 ? 2.679 -7.781 -19.493 1.00 92.50 89 PRO A C 1
ATOM 720 O O . PRO A 1 89 ? 2.099 -6.790 -19.049 1.00 92.50 89 PRO A O 1
ATOM 723 N N . LEU A 1 90 ? 2.717 -8.941 -18.852 1.00 90.31 90 LEU A N 1
ATOM 724 C CA . LEU A 1 90 ? 2.125 -9.226 -17.555 1.00 90.31 90 LEU A CA 1
ATOM 725 C C . LEU A 1 90 ? 3.200 -9.782 -16.625 1.00 90.31 90 LEU A C 1
ATOM 727 O O . LEU A 1 90 ? 3.992 -10.634 -17.023 1.00 90.31 90 LEU A O 1
ATOM 731 N N . VAL A 1 91 ? 3.191 -9.330 -15.371 1.00 93.75 91 VAL A N 1
ATOM 732 C CA . VAL A 1 91 ? 3.977 -9.928 -14.289 1.00 93.75 91 VAL A CA 1
ATOM 733 C C . VAL A 1 91 ? 3.048 -10.227 -13.119 1.00 93.75 91 VAL A C 1
ATOM 735 O O . VAL A 1 91 ? 2.275 -9.363 -12.709 1.00 93.75 91 VAL A O 1
ATOM 738 N N . ILE A 1 92 ? 3.116 -11.442 -12.576 1.00 91.38 92 ILE A N 1
ATOM 739 C CA . ILE A 1 92 ? 2.297 -11.889 -11.444 1.00 91.38 92 ILE A CA 1
ATOM 740 C C . ILE A 1 92 ? 3.215 -12.372 -10.326 1.00 91.38 92 ILE A C 1
ATOM 742 O O . ILE A 1 92 ? 4.046 -13.248 -10.542 1.00 91.38 92 ILE A O 1
ATOM 746 N N . ALA A 1 93 ? 3.013 -11.861 -9.112 1.00 93.00 93 ALA A N 1
ATOM 747 C CA . ALA A 1 93 ? 3.547 -12.463 -7.895 1.00 93.00 93 ALA A CA 1
ATOM 748 C C . ALA A 1 93 ? 2.476 -13.362 -7.275 1.00 93.00 93 ALA A C 1
ATOM 750 O O . ALA A 1 93 ? 1.377 -12.897 -6.964 1.00 93.00 93 ALA A O 1
ATOM 751 N N . ARG A 1 94 ? 2.781 -14.641 -7.069 1.00 90.69 94 ARG A N 1
ATOM 752 C CA . ARG A 1 94 ? 1.840 -15.613 -6.510 1.00 90.69 94 ARG A CA 1
ATOM 753 C C . ARG A 1 94 ? 2.470 -16.390 -5.367 1.00 90.69 94 ARG A C 1
ATOM 755 O O . ARG A 1 94 ? 3.654 -16.699 -5.366 1.00 90.69 94 ARG A O 1
ATOM 762 N N . ARG A 1 95 ? 1.637 -16.761 -4.397 1.00 90.69 95 ARG A N 1
ATOM 763 C CA . ARG A 1 95 ? 1.949 -17.758 -3.368 1.00 90.69 95 ARG A CA 1
ATOM 764 C C . ARG A 1 95 ? 0.801 -18.761 -3.301 1.00 90.69 95 ARG A C 1
ATOM 766 O O . ARG A 1 95 ? -0.350 -18.386 -3.512 1.00 90.69 95 ARG A O 1
ATOM 773 N N . LYS A 1 96 ? 1.104 -20.029 -3.015 1.00 85.94 96 LYS A N 1
ATOM 774 C CA . LYS A 1 96 ? 0.123 -21.128 -2.952 1.00 85.94 96 LYS A CA 1
ATOM 775 C C . LYS A 1 96 ? 0.127 -21.771 -1.561 1.00 85.94 96 LYS A C 1
ATOM 777 O O . LYS A 1 96 ? 1.187 -21.944 -0.968 1.00 85.94 96 LYS A O 1
ATOM 782 N N . GLY A 1 97 ? -1.047 -22.130 -1.032 1.00 86.62 97 GLY A N 1
ATOM 783 C CA . GLY A 1 97 ? -1.184 -22.851 0.242 1.00 86.62 97 GLY A CA 1
ATOM 784 C C . GLY A 1 97 ? -2.618 -22.869 0.789 1.00 86.62 97 GLY A C 1
ATOM 785 O O . GLY A 1 97 ? -3.398 -21.970 0.497 1.00 86.62 97 GLY A O 1
ATOM 786 N N . LYS A 1 98 ? -2.972 -23.877 1.604 1.00 81.94 98 LYS A N 1
ATOM 787 C CA . LYS A 1 98 ? -4.354 -24.100 2.097 1.00 81.94 98 LYS A CA 1
ATOM 788 C C . LYS A 1 98 ? -4.834 -23.096 3.161 1.00 81.94 98 LYS A C 1
ATOM 790 O O . LYS A 1 98 ? -6.021 -22.819 3.250 1.00 81.94 98 LYS A O 1
ATOM 795 N N . LYS A 1 99 ? -3.928 -22.567 3.991 1.00 83.62 99 LYS A N 1
ATOM 796 C CA . LYS A 1 99 ? -4.205 -21.568 5.049 1.00 83.62 99 LYS A CA 1
ATOM 797 C C . LYS A 1 99 ? -3.140 -20.477 5.016 1.00 83.62 99 LYS A C 1
ATOM 799 O O . LYS A 1 99 ? -2.370 -20.289 5.956 1.00 83.62 99 LYS A O 1
ATOM 804 N N . LEU A 1 100 ? -3.028 -19.828 3.864 1.00 84.50 100 LEU A N 1
ATOM 805 C CA . LEU A 1 100 ? -1.949 -18.895 3.592 1.00 84.50 100 LEU A CA 1
ATOM 806 C C . LEU A 1 100 ? -2.285 -17.492 4.111 1.00 84.50 100 LEU A C 1
ATOM 808 O O . LEU A 1 100 ? -3.286 -16.902 3.719 1.00 84.50 100 LEU A O 1
ATOM 812 N N . LYS A 1 101 ? -1.405 -16.930 4.946 1.00 84.69 101 LYS A N 1
ATOM 813 C CA . LYS A 1 101 ? -1.335 -15.481 5.168 1.00 84.69 101 LYS A CA 1
ATOM 814 C C . LYS A 1 101 ? -0.189 -14.922 4.330 1.00 84.69 101 LYS A C 1
ATOM 816 O O . LYS A 1 101 ? 0.965 -15.339 4.467 1.00 84.69 101 LYS A O 1
ATOM 821 N N . SER A 1 102 ? -0.511 -13.990 3.447 1.00 87.38 102 SER A N 1
ATOM 822 C CA . SER A 1 102 ? 0.428 -13.336 2.536 1.00 87.38 102 SER A CA 1
ATOM 823 C C . SER A 1 102 ? 0.269 -11.824 2.610 1.00 87.38 102 SER A C 1
ATOM 825 O O . SER A 1 102 ? -0.795 -11.314 2.951 1.00 87.38 102 SER A O 1
ATOM 827 N N . ARG A 1 103 ? 1.355 -11.111 2.312 1.00 87.50 103 ARG A N 1
ATOM 828 C CA . ARG A 1 103 ? 1.367 -9.655 2.205 1.00 87.50 103 ARG A CA 1
ATOM 829 C C . ARG A 1 103 ? 2.326 -9.319 1.083 1.00 87.50 103 ARG A C 1
ATOM 831 O O . ARG A 1 103 ? 3.529 -9.491 1.239 1.00 87.50 103 ARG A O 1
ATOM 838 N N . PHE A 1 104 ? 1.761 -8.849 -0.012 1.00 92.25 104 PHE A N 1
ATOM 839 C CA . PHE A 1 104 ? 2.494 -8.409 -1.180 1.00 92.25 104 PHE A CA 1
ATOM 840 C C . PHE A 1 104 ? 2.696 -6.897 -1.079 1.00 92.25 104 PHE A C 1
ATOM 842 O O . PHE A 1 104 ? 1.742 -6.166 -0.818 1.00 92.25 104 PHE A O 1
ATOM 849 N N . LEU A 1 105 ? 3.940 -6.441 -1.213 1.00 94.69 105 LEU A N 1
ATOM 850 C CA . LEU A 1 105 ? 4.298 -5.025 -1.184 1.00 94.69 105 LEU A CA 1
ATOM 851 C C . LEU A 1 105 ? 5.083 -4.714 -2.454 1.00 94.69 105 LEU A C 1
ATOM 853 O O . LEU A 1 105 ? 6.214 -5.176 -2.603 1.00 94.69 105 LEU A O 1
ATOM 857 N N . ALA A 1 106 ? 4.465 -3.938 -3.338 1.00 96.00 106 ALA A N 1
ATOM 858 C CA . ALA A 1 106 ? 5.082 -3.428 -4.550 1.00 96.00 106 ALA A CA 1
ATOM 859 C C . ALA A 1 106 ? 5.246 -1.911 -4.439 1.00 96.00 106 ALA A C 1
ATOM 861 O O . ALA A 1 106 ? 4.344 -1.213 -3.972 1.00 96.00 106 ALA A O 1
ATOM 862 N N . VAL A 1 107 ? 6.393 -1.407 -4.883 1.00 97.50 107 VAL A N 1
ATOM 863 C CA . VAL A 1 107 ? 6.630 0.022 -5.081 1.00 97.50 107 VAL A CA 1
ATOM 864 C C . VAL A 1 107 ? 6.727 0.268 -6.575 1.00 97.50 107 VAL A C 1
ATOM 866 O O . VAL A 1 107 ? 7.608 -0.276 -7.241 1.00 97.50 107 VAL A O 1
ATOM 869 N N . HIS A 1 108 ? 5.794 1.066 -7.083 1.00 97.50 108 HIS A N 1
ATOM 870 C CA . HIS A 1 108 ? 5.767 1.507 -8.469 1.00 97.50 108 HIS A CA 1
ATOM 871 C C . HIS A 1 108 ? 6.472 2.853 -8.563 1.00 97.50 108 HIS A C 1
ATOM 873 O O . HIS A 1 108 ? 6.095 3.812 -7.892 1.00 97.50 108 HIS A O 1
ATOM 879 N N . GLU A 1 109 ? 7.494 2.904 -9.397 1.00 97.69 109 GLU A N 1
ATOM 880 C CA . GLU A 1 109 ? 8.354 4.056 -9.587 1.00 97.69 109 GLU A CA 1
ATOM 881 C C . GLU A 1 109 ? 8.337 4.446 -11.066 1.00 97.69 109 GLU A C 1
ATOM 883 O O . GLU A 1 109 ? 9.067 3.860 -11.872 1.00 97.69 109 GLU A O 1
ATOM 888 N N . PRO A 1 110 ? 7.479 5.402 -11.450 1.00 97.25 110 PRO A N 1
ATOM 889 C CA . PRO A 1 110 ? 7.531 6.018 -12.765 1.00 97.25 110 PRO A CA 1
ATOM 890 C C . PRO A 1 110 ? 8.726 6.972 -12.825 1.00 97.25 110 PRO A C 1
ATOM 892 O O . PRO A 1 110 ? 8.885 7.804 -11.934 1.00 97.25 110 PRO A O 1
ATOM 895 N N . TYR A 1 111 ? 9.546 6.888 -13.867 1.00 96.56 111 TYR A N 1
ATOM 896 C CA . TYR A 1 111 ? 10.694 7.772 -14.058 1.00 96.56 111 TYR A CA 1
ATOM 897 C C . TYR A 1 111 ? 10.947 8.070 -15.539 1.00 96.56 111 TYR A C 1
ATOM 899 O O . TYR A 1 111 ? 10.495 7.341 -16.424 1.00 96.56 111 TYR A O 1
ATOM 907 N N . ARG A 1 112 ? 11.693 9.152 -15.789 1.00 96.38 112 ARG A N 1
ATOM 908 C CA . ARG A 1 112 ? 12.280 9.477 -17.092 1.00 96.38 112 ARG A CA 1
ATOM 909 C C . ARG A 1 112 ? 13.796 9.344 -16.984 1.00 96.38 112 ARG A C 1
ATOM 911 O O . ARG A 1 112 ? 14.372 9.850 -16.025 1.00 96.38 112 ARG A O 1
ATOM 918 N N . GLU A 1 113 ? 14.416 8.651 -17.932 1.00 93.44 113 GLU A N 1
ATOM 919 C CA . GLU A 1 113 ? 15.844 8.295 -17.989 1.00 93.44 113 GLU A CA 1
ATOM 920 C C . GLU A 1 113 ? 16.340 7.396 -16.844 1.00 93.44 113 GLU A C 1
ATOM 922 O O . GLU A 1 113 ? 16.802 6.278 -17.084 1.00 93.44 113 GLU A O 1
ATOM 927 N N . LYS A 1 114 ? 16.237 7.847 -15.587 1.00 95.62 114 LYS A N 1
ATOM 928 C CA . LYS A 1 114 ? 16.849 7.192 -14.425 1.00 95.62 114 LYS A CA 1
ATOM 929 C C . LYS A 1 114 ? 15.877 7.036 -13.242 1.00 95.62 114 LYS A C 1
ATOM 931 O O . LYS A 1 114 ? 15.197 7.999 -12.890 1.00 95.62 114 LYS A O 1
ATOM 936 N N . PRO A 1 115 ? 15.853 5.869 -12.570 1.00 96.44 115 PRO A N 1
ATOM 937 C CA . PRO A 1 115 ? 15.143 5.704 -11.303 1.00 96.44 115 PRO A CA 1
ATOM 938 C C . PRO A 1 115 ? 15.697 6.613 -10.188 1.00 96.44 115 PRO A C 1
ATOM 940 O O . PRO A 1 115 ? 16.902 6.857 -10.121 1.00 96.44 115 PRO A O 1
ATOM 943 N N . PHE A 1 116 ? 14.833 7.060 -9.278 1.00 95.50 116 PHE A N 1
ATOM 944 C CA . PHE A 1 116 ? 15.146 7.963 -8.162 1.00 95.50 116 PHE A CA 1
ATOM 945 C C . PHE A 1 116 ? 15.081 7.300 -6.771 1.00 95.50 116 PHE A C 1
ATOM 947 O O . PHE A 1 116 ? 15.525 7.885 -5.783 1.00 95.50 116 PHE A O 1
ATOM 954 N N . ILE A 1 117 ? 14.524 6.094 -6.653 1.00 96.81 117 ILE A N 1
ATOM 955 C CA . ILE A 1 117 ? 14.509 5.304 -5.421 1.00 96.81 117 ILE A CA 1
ATOM 956 C C . ILE A 1 117 ? 15.856 4.594 -5.284 1.00 96.81 117 ILE A C 1
ATOM 958 O O . ILE A 1 117 ? 16.216 3.731 -6.090 1.00 96.81 117 ILE A O 1
ATOM 962 N N . GLU A 1 118 ? 16.573 4.941 -4.219 1.00 95.38 118 GLU A N 1
ATOM 963 C CA . GLU A 1 118 ? 17.892 4.411 -3.872 1.00 95.38 118 GLU A CA 1
ATOM 964 C C . GLU A 1 118 ? 17.792 3.082 -3.124 1.00 95.38 118 GLU A C 1
ATOM 966 O O . GLU A 1 118 ? 18.606 2.183 -3.322 1.00 95.38 118 GLU A O 1
ATOM 971 N N . SER A 1 119 ? 16.815 2.947 -2.218 1.00 95.38 119 SER A N 1
ATOM 972 C CA . SER A 1 119 ? 16.638 1.700 -1.471 1.00 95.38 119 SER A CA 1
ATOM 973 C C . SER A 1 119 ? 15.223 1.496 -0.947 1.00 95.38 119 SER A C 1
ATOM 975 O O . SER A 1 119 ? 14.523 2.443 -0.583 1.00 95.38 119 SER A O 1
ATOM 977 N N . LEU A 1 120 ? 14.846 0.221 -0.847 1.00 96.75 120 LEU A N 1
ATOM 978 C CA . LEU A 1 120 ? 13.628 -0.256 -0.205 1.00 96.75 120 LEU A CA 1
ATOM 979 C C . LEU A 1 120 ? 13.998 -1.239 0.897 1.00 96.75 120 LEU A C 1
ATOM 981 O O . LEU A 1 120 ? 14.798 -2.148 0.681 1.00 96.75 120 LEU A O 1
ATOM 985 N N . ARG A 1 121 ? 13.444 -1.054 2.096 1.00 95.12 121 ARG A N 1
ATOM 986 C CA . ARG A 1 121 ? 13.698 -1.955 3.229 1.00 95.12 121 ARG A CA 1
ATOM 987 C C . ARG A 1 121 ? 12.437 -2.169 4.039 1.00 95.12 121 ARG A C 1
ATOM 989 O O . ARG A 1 121 ? 11.804 -1.209 4.465 1.00 95.12 121 ARG A O 1
ATOM 996 N N . LEU A 1 122 ? 12.117 -3.424 4.329 1.00 94.62 122 LEU A N 1
ATOM 997 C CA . LEU A 1 122 ? 11.048 -3.771 5.258 1.00 94.62 122 LEU A CA 1
ATOM 998 C C . LEU A 1 122 ? 11.638 -4.120 6.622 1.00 94.62 122 LEU A C 1
ATOM 1000 O O . LEU A 1 122 ? 12.301 -5.141 6.783 1.00 94.62 122 LEU A O 1
ATOM 1004 N N . LYS A 1 123 ? 11.350 -3.303 7.634 1.00 94.62 123 LYS A N 1
ATOM 1005 C CA . LYS A 1 123 ? 11.646 -3.619 9.035 1.00 94.62 123 LYS A CA 1
ATOM 1006 C C . LYS A 1 123 ? 10.354 -3.989 9.748 1.00 94.62 123 LYS A C 1
ATOM 1008 O O . LYS A 1 123 ? 9.583 -3.118 10.150 1.00 94.62 123 LYS A O 1
ATOM 1013 N N . LYS A 1 124 ? 10.114 -5.294 9.917 1.00 92.81 124 LYS A N 1
ATOM 1014 C CA . LYS A 1 124 ? 8.873 -5.862 10.479 1.00 92.81 124 LYS A CA 1
ATOM 1015 C C . LYS A 1 124 ? 7.625 -5.400 9.707 1.00 92.81 124 LYS A C 1
ATOM 1017 O O . LYS A 1 124 ? 7.212 -6.010 8.726 1.00 92.81 124 LYS A O 1
ATOM 1022 N N . ASN A 1 125 ? 7.030 -4.308 10.165 1.00 95.44 125 ASN A N 1
ATOM 1023 C CA . ASN A 1 125 ? 5.780 -3.736 9.684 1.00 95.44 125 ASN A CA 1
ATOM 1024 C C . ASN A 1 125 ? 5.961 -2.300 9.169 1.00 95.44 125 ASN A C 1
ATOM 1026 O O . ASN A 1 125 ? 4.982 -1.580 9.016 1.00 95.44 125 ASN A O 1
ATOM 1030 N N . VAL A 1 126 ? 7.204 -1.880 8.926 1.00 97.56 126 VAL A N 1
ATOM 1031 C CA . VAL A 1 126 ? 7.535 -0.557 8.396 1.00 97.56 126 VAL A CA 1
ATOM 1032 C C . VAL A 1 126 ? 8.331 -0.729 7.110 1.00 97.56 126 VAL A C 1
ATOM 1034 O O . VAL A 1 126 ? 9.452 -1.239 7.149 1.00 97.56 126 VAL A O 1
ATOM 1037 N N . LEU A 1 127 ? 7.747 -0.340 5.979 1.00 97.62 127 LEU A N 1
ATOM 1038 C CA . LEU A 1 127 ? 8.464 -0.193 4.717 1.00 97.62 127 LEU A CA 1
ATOM 1039 C C . LEU A 1 127 ? 9.106 1.193 4.687 1.00 97.62 127 LEU A C 1
ATOM 1041 O O . LEU A 1 127 ? 8.432 2.201 4.878 1.00 97.62 127 LEU A O 1
ATOM 1045 N N . ILE A 1 128 ? 10.411 1.215 4.463 1.00 97.62 128 ILE A N 1
ATOM 1046 C CA . ILE A 1 128 ? 11.226 2.414 4.338 1.00 97.62 128 ILE A CA 1
ATOM 1047 C C . ILE A 1 128 ? 11.597 2.546 2.865 1.00 97.62 128 ILE A C 1
ATOM 1049 O O . ILE A 1 128 ? 12.260 1.658 2.321 1.00 97.62 128 ILE A O 1
ATOM 1053 N N . VAL A 1 129 ? 11.166 3.638 2.241 1.00 97.81 129 VAL A N 1
ATOM 1054 C CA . VAL A 1 129 ? 11.504 3.999 0.861 1.00 97.81 129 VAL A CA 1
ATOM 1055 C C . VAL A 1 129 ? 12.434 5.192 0.916 1.00 97.81 129 VAL A C 1
ATOM 1057 O O . VAL A 1 129 ? 12.050 6.248 1.410 1.00 97.81 129 VAL A O 1
ATOM 1060 N N . ARG A 1 130 ? 13.663 5.030 0.440 1.00 96.00 130 ARG A N 1
ATOM 1061 C CA . ARG A 1 130 ? 14.647 6.109 0.419 1.00 96.00 130 ARG A CA 1
ATOM 1062 C C . ARG A 1 130 ? 14.916 6.537 -1.014 1.00 96.00 130 ARG A C 1
ATOM 1064 O O . ARG A 1 130 ? 15.206 5.691 -1.858 1.00 96.00 130 ARG A O 1
ATOM 1071 N N . SER A 1 131 ? 14.874 7.839 -1.239 1.00 93.56 131 SER A N 1
ATOM 1072 C CA . SER A 1 131 ? 15.451 8.514 -2.394 1.00 93.56 131 SER A CA 1
ATOM 1073 C C . SER A 1 131 ? 16.519 9.504 -1.928 1.00 93.56 131 SER A C 1
ATOM 1075 O O . SER A 1 131 ? 16.726 9.701 -0.724 1.00 93.56 131 SER A O 1
ATOM 1077 N N . GLU A 1 132 ? 17.142 10.171 -2.891 1.00 88.94 132 GLU A N 1
ATOM 1078 C CA . GLU A 1 132 ? 18.049 11.289 -2.646 1.00 88.94 132 GLU A CA 1
ATOM 1079 C C . GLU A 1 132 ? 17.366 12.395 -1.817 1.00 88.94 132 GLU A C 1
ATOM 1081 O O . GLU A 1 132 ? 17.882 12.835 -0.790 1.00 88.94 132 GLU A O 1
ATOM 1086 N N . ASN A 1 133 ? 16.140 12.771 -2.198 1.00 89.38 133 ASN A N 1
ATOM 1087 C CA . ASN A 1 133 ? 15.454 13.958 -1.677 1.00 89.38 133 ASN A CA 1
ATOM 1088 C C . ASN A 1 133 ? 14.460 13.675 -0.545 1.00 89.38 133 ASN A C 1
ATOM 1090 O O . ASN A 1 133 ? 13.987 14.604 0.115 1.00 89.38 133 ASN A O 1
ATOM 1094 N N . PHE A 1 134 ? 14.093 12.415 -0.313 1.00 93.44 134 PHE A N 1
ATOM 1095 C CA . PHE A 1 134 ? 13.134 12.071 0.729 1.00 93.44 134 PHE A CA 1
ATOM 1096 C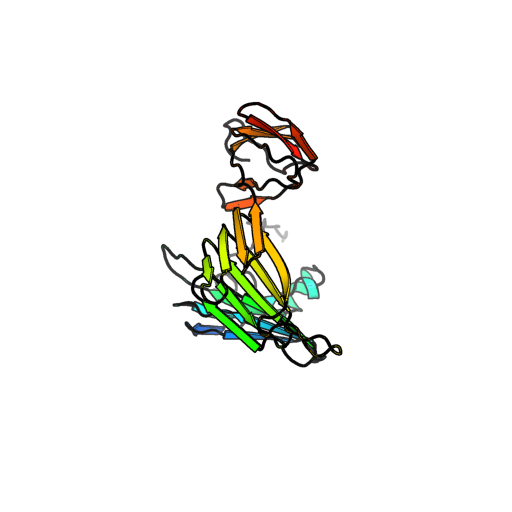 C . PHE A 1 134 ? 13.332 10.666 1.294 1.00 93.44 134 PHE A C 1
ATOM 1098 O O . PHE A 1 134 ? 13.887 9.769 0.660 1.00 93.44 134 PHE A O 1
ATOM 1105 N N . THR A 1 135 ? 12.789 10.458 2.491 1.00 95.75 135 THR A N 1
ATOM 1106 C CA . THR A 1 135 ? 12.521 9.123 3.022 1.00 95.75 135 THR A CA 1
ATOM 1107 C C . THR A 1 135 ? 11.051 9.005 3.392 1.00 95.75 135 THR A C 1
ATOM 1109 O O . THR A 1 135 ? 10.552 9.789 4.203 1.00 95.75 135 THR A O 1
ATOM 1112 N N . ASP A 1 136 ? 10.393 7.980 2.860 1.00 97.44 136 ASP A N 1
ATOM 1113 C CA . ASP A 1 136 ? 9.048 7.592 3.255 1.00 97.44 136 ASP A CA 1
ATOM 1114 C C . ASP A 1 136 ? 9.077 6.410 4.210 1.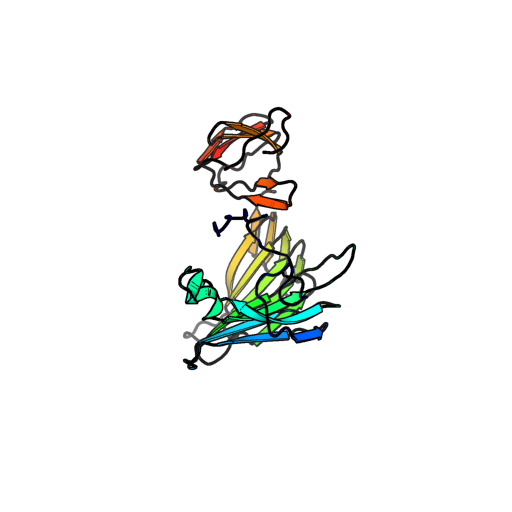00 97.44 136 ASP A C 1
ATOM 1116 O O . ASP A 1 136 ? 9.834 5.451 4.044 1.00 97.44 136 ASP A O 1
ATOM 1120 N N . TYR A 1 137 ? 8.186 6.461 5.188 1.00 97.94 137 TYR A N 1
ATOM 1121 C CA . TYR A 1 137 ? 7.921 5.388 6.123 1.00 97.94 137 TYR A CA 1
ATOM 1122 C C . TYR A 1 137 ? 6.451 5.002 6.006 1.00 97.94 137 TYR A C 1
ATOM 1124 O O . TYR A 1 137 ? 5.569 5.767 6.393 1.00 97.94 137 TYR A O 1
ATOM 1132 N N . HIS A 1 138 ? 6.196 3.799 5.505 1.00 97.81 138 HIS A N 1
ATOM 1133 C CA . HIS A 1 138 ? 4.873 3.192 5.435 1.00 97.81 138 HIS A CA 1
ATOM 1134 C C . HIS A 1 138 ? 4.745 2.160 6.555 1.00 97.81 138 HIS A C 1
ATOM 1136 O O . HIS A 1 138 ? 5.382 1.107 6.533 1.00 97.81 138 HIS A O 1
ATOM 1142 N N . PHE A 1 139 ? 3.939 2.471 7.558 1.00 97.88 139 PHE A N 1
ATOM 1143 C CA . PHE A 1 139 ? 3.632 1.618 8.696 1.00 97.88 139 PHE A CA 1
ATOM 1144 C C . PHE A 1 139 ? 2.367 0.810 8.397 1.00 97.88 139 PHE A C 1
ATOM 1146 O O . PHE A 1 139 ? 1.369 1.369 7.950 1.00 97.88 139 PHE A O 1
ATOM 1153 N N . PHE A 1 140 ? 2.391 -0.487 8.693 1.00 95.38 140 PHE A N 1
ATOM 1154 C CA . PHE A 1 140 ? 1.265 -1.403 8.507 1.00 95.38 140 PH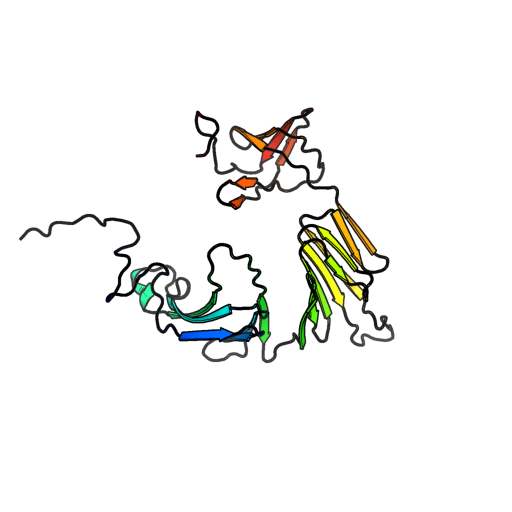E A CA 1
ATOM 1155 C C . PHE A 1 140 ? 0.927 -2.115 9.811 1.00 95.38 140 PHE A C 1
ATOM 1157 O O . PHE A 1 140 ? 1.803 -2.714 10.432 1.00 95.38 140 PHE A O 1
ATOM 1164 N N . ASN A 1 141 ? -0.346 -2.155 10.187 1.00 94.31 141 ASN A N 1
ATOM 1165 C CA . ASN A 1 141 ? -0.787 -2.631 11.496 1.00 94.31 141 ASN A CA 1
ATOM 1166 C C . ASN A 1 141 ? -0.066 -1.895 12.646 1.00 94.31 141 ASN A C 1
ATOM 1168 O O . ASN A 1 141 ? 0.683 -0.936 12.458 1.00 94.31 141 ASN A O 1
ATOM 1172 N N . ASN A 1 142 ? -0.257 -2.363 13.878 1.00 95.94 142 ASN A N 1
ATOM 1173 C CA . ASN A 1 142 ? 0.525 -1.857 15.000 1.00 95.94 142 ASN A CA 1
ATOM 1174 C C . ASN A 1 142 ? 2.024 -2.044 14.717 1.00 95.94 142 ASN A C 1
ATOM 1176 O O . ASN A 1 142 ? 2.512 -3.165 14.531 1.00 95.94 142 ASN A O 1
ATOM 1180 N N . ALA A 1 143 ? 2.749 -0.929 14.680 1.00 97.50 143 ALA A N 1
ATOM 1181 C CA . ALA A 1 143 ? 4.142 -0.888 14.269 1.00 97.50 143 ALA A CA 1
ATOM 1182 C C . ALA A 1 143 ? 4.898 0.200 15.030 1.00 97.50 143 ALA A C 1
ATOM 1184 O O . ALA A 1 143 ? 4.332 1.197 15.477 1.00 97.50 143 ALA A O 1
ATOM 1185 N N . SER A 1 144 ? 6.203 0.013 15.188 1.00 97.12 144 SER A N 1
ATOM 1186 C CA . SER A 1 144 ? 7.074 0.996 15.826 1.00 97.12 144 SER A CA 1
ATOM 1187 C C . SER A 1 144 ? 8.471 0.923 15.243 1.00 97.12 144 SER A C 1
ATOM 1189 O O . SER A 1 144 ? 8.970 -0.177 15.000 1.00 97.12 144 SER A O 1
ATOM 1191 N N . LEU A 1 145 ? 9.109 2.080 15.109 1.00 96.06 145 LEU A N 1
ATOM 1192 C CA . LEU A 1 145 ? 10.494 2.225 14.686 1.00 96.06 145 LEU A CA 1
ATOM 1193 C C . LEU A 1 145 ? 11.229 3.031 15.762 1.00 96.06 145 LEU A C 1
ATOM 1195 O O . LEU A 1 145 ? 11.066 4.250 15.854 1.00 96.06 145 LEU A O 1
ATOM 1199 N N . LYS A 1 146 ? 11.957 2.331 16.642 1.00 94.38 146 LYS A N 1
ATOM 1200 C CA . LYS A 1 146 ? 12.542 2.924 17.858 1.00 94.38 146 LYS A CA 1
ATOM 1201 C C . LYS A 1 146 ? 13.582 3.983 17.507 1.00 94.38 146 LYS A C 1
ATOM 1203 O O . LYS A 1 146 ? 13.544 5.068 18.073 1.00 94.38 146 LYS A O 1
ATOM 1208 N N . GLU A 1 147 ? 14.428 3.696 16.521 1.00 92.38 147 GLU A N 1
ATOM 1209 C CA . GLU A 1 147 ? 15.493 4.582 16.043 1.00 92.38 147 GLU A CA 1
ATOM 1210 C C . GLU A 1 147 ? 14.980 5.902 15.443 1.00 92.38 147 GLU A C 1
ATOM 1212 O O . GLU A 1 147 ? 15.751 6.835 15.256 1.00 92.38 147 GLU A O 1
ATOM 1217 N N . LYS A 1 148 ? 13.679 5.995 15.140 1.00 92.06 148 LYS A N 1
ATOM 1218 C CA . LYS A 1 148 ? 13.023 7.221 14.661 1.00 92.06 148 LYS A CA 1
ATOM 1219 C C . LYS A 1 148 ? 11.961 7.753 15.621 1.00 92.06 148 LYS A C 1
ATOM 1221 O O . LYS A 1 148 ? 11.191 8.634 15.248 1.00 92.06 148 LYS A O 1
ATOM 1226 N N . ALA A 1 149 ? 11.889 7.206 16.839 1.00 94.69 149 ALA A N 1
ATOM 1227 C CA . ALA A 1 149 ? 10.847 7.518 17.816 1.00 94.69 149 ALA A CA 1
ATOM 1228 C C . ALA A 1 149 ? 9.432 7.503 17.191 1.00 94.69 149 ALA A C 1
ATOM 1230 O O . ALA A 1 149 ? 8.589 8.352 17.493 1.00 94.69 149 ALA A O 1
ATOM 1231 N N . ALA A 1 150 ? 9.182 6.544 16.291 1.00 96.25 150 ALA A N 1
ATOM 1232 C CA . ALA A 1 150 ? 7.965 6.472 15.494 1.00 96.25 150 ALA A CA 1
ATOM 1233 C C . ALA A 1 150 ? 7.072 5.304 15.923 1.00 96.25 150 ALA A C 1
ATOM 1235 O O . ALA A 1 150 ? 7.559 4.218 16.257 1.00 96.25 150 ALA A O 1
ATOM 1236 N N . LYS A 1 151 ? 5.753 5.509 15.912 1.00 97.88 151 LYS A N 1
ATOM 1237 C CA . LYS A 1 151 ? 4.776 4.497 16.329 1.00 97.88 151 LYS A CA 1
ATOM 1238 C C . LYS A 1 151 ? 3.435 4.676 15.627 1.00 97.88 151 LYS A C 1
ATOM 1240 O O . LYS A 1 151 ? 2.875 5.764 15.655 1.00 97.88 151 LYS A O 1
ATOM 1245 N N . LEU A 1 152 ? 2.890 3.578 15.118 1.00 98.12 152 LEU A N 1
ATOM 1246 C CA . LEU A 1 152 ? 1.523 3.454 14.626 1.00 98.12 152 LEU A CA 1
ATOM 1247 C C . LEU A 1 152 ? 0.703 2.575 15.583 1.00 98.12 152 LEU A C 1
ATOM 1249 O O . LEU A 1 152 ? 1.146 1.493 15.983 1.00 98.12 152 LEU A O 1
ATOM 1253 N N . LYS A 1 153 ? -0.509 3.024 15.918 1.00 97.06 153 LYS A N 1
ATOM 1254 C CA . LYS A 1 153 ? -1.609 2.173 16.391 1.00 97.06 153 LYS A CA 1
ATOM 1255 C C . LYS A 1 153 ? -2.750 2.269 15.379 1.00 97.06 153 LYS A C 1
ATOM 1257 O O . LYS A 1 153 ? -3.430 3.292 15.339 1.00 97.06 153 LYS A O 1
ATOM 1262 N N . GLY A 1 154 ? -2.947 1.240 14.564 1.00 92.75 154 GLY A N 1
ATOM 1263 C CA . GLY A 1 154 ? -3.882 1.283 13.436 1.00 92.75 154 GLY A CA 1
ATOM 1264 C C . GLY A 1 154 ? -3.468 0.375 12.292 1.00 92.75 154 GLY A C 1
ATOM 1265 O O . GLY A 1 154 ? -2.491 -0.354 12.428 1.00 92.75 154 GLY A O 1
ATOM 1266 N N . LEU A 1 155 ? -4.200 0.428 11.183 1.00 91.81 155 LEU A N 1
ATOM 1267 C CA . LEU A 1 155 ? -3.954 -0.374 9.989 1.00 91.81 155 LEU A CA 1
ATOM 1268 C C . LEU A 1 155 ? -2.856 0.220 9.107 1.00 91.81 155 LEU A C 1
ATOM 1270 O O . LEU A 1 155 ? -2.000 -0.528 8.636 1.00 91.81 155 LEU A O 1
ATOM 1274 N N . TYR A 1 156 ? -2.859 1.537 8.892 1.00 95.25 156 TYR A N 1
ATOM 1275 C CA . TYR A 1 156 ? -1.881 2.181 8.023 1.00 95.25 156 TYR A CA 1
ATOM 1276 C C . TYR A 1 156 ? -1.482 3.576 8.501 1.00 95.25 156 TYR A C 1
ATOM 1278 O O . TYR A 1 156 ? -2.304 4.377 8.943 1.00 95.25 156 TYR A O 1
ATOM 1286 N N . GLY A 1 157 ? -0.196 3.878 8.381 1.00 96.75 157 GLY A N 1
ATOM 1287 C CA . GLY A 1 157 ? 0.364 5.191 8.657 1.00 96.75 157 GLY A CA 1
ATOM 1288 C C . GLY A 1 157 ? 1.471 5.495 7.664 1.00 96.75 157 GLY A C 1
ATOM 1289 O O . GLY A 1 157 ? 2.231 4.609 7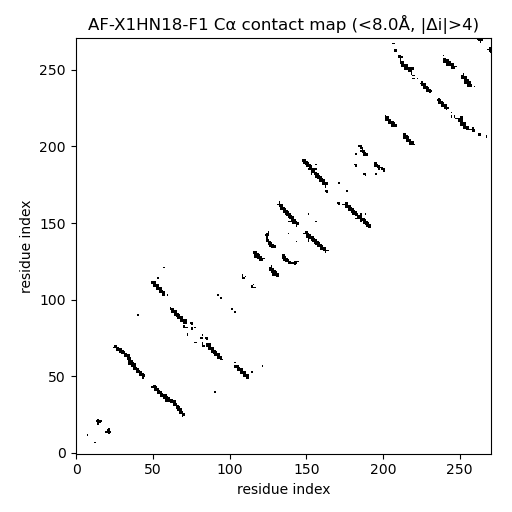.290 1.00 96.75 157 GLY A O 1
ATOM 1290 N N . PHE A 1 158 ? 1.576 6.743 7.249 1.00 97.81 158 PHE A N 1
ATOM 1291 C CA . PHE A 1 158 ? 2.576 7.208 6.305 1.00 97.81 158 PHE A CA 1
ATOM 1292 C C . PHE A 1 158 ? 3.246 8.460 6.842 1.00 97.81 158 PHE A C 1
ATOM 1294 O O . PHE A 1 158 ? 2.578 9.334 7.392 1.00 97.81 158 PHE A O 1
ATOM 1301 N N . ILE A 1 159 ? 4.562 8.535 6.685 1.00 97.56 159 ILE A N 1
ATOM 1302 C CA . ILE A 1 159 ? 5.370 9.701 7.029 1.00 97.56 159 ILE A CA 1
ATOM 1303 C C . ILE A 1 159 ? 6.366 9.927 5.901 1.00 97.56 159 ILE A C 1
ATOM 1305 O O . ILE A 1 159 ? 7.128 9.016 5.590 1.00 97.56 159 ILE A O 1
ATOM 1309 N N . ARG A 1 160 ? 6.410 11.143 5.354 1.00 96.62 160 ARG A N 1
ATOM 1310 C CA . ARG A 1 160 ? 7.465 11.596 4.444 1.00 96.62 160 ARG A CA 1
ATOM 1311 C C . ARG A 1 160 ? 8.352 12.607 5.140 1.00 96.62 160 ARG A C 1
ATOM 1313 O O . ARG A 1 160 ? 7.876 13.630 5.636 1.00 96.62 160 ARG A O 1
ATOM 1320 N N . ILE A 1 161 ? 9.647 12.342 5.108 1.00 94.69 161 ILE A N 1
ATOM 1321 C CA . ILE A 1 161 ? 10.687 13.288 5.492 1.00 94.69 161 ILE A CA 1
ATOM 1322 C C . ILE A 1 161 ? 11.348 13.795 4.221 1.00 94.69 161 ILE A C 1
ATOM 1324 O O . ILE A 1 161 ? 11.755 12.993 3.385 1.00 94.69 161 ILE A O 1
ATOM 1328 N N . ARG A 1 162 ? 11.498 15.109 4.094 1.00 91.50 162 ARG A N 1
ATOM 1329 C CA . ARG A 1 162 ? 12.324 15.730 3.063 1.00 91.50 162 ARG A CA 1
ATOM 1330 C C . ARG A 1 162 ? 13.766 15.818 3.559 1.00 91.50 162 ARG A C 1
ATOM 1332 O O . ARG A 1 162 ? 14.020 16.354 4.640 1.00 91.50 162 ARG A O 1
ATOM 1339 N N . HIS A 1 163 ? 14.702 15.295 2.777 1.00 86.06 163 HIS A N 1
ATOM 1340 C CA . HIS A 1 163 ? 16.117 15.594 2.955 1.00 86.06 163 HIS A CA 1
ATOM 1341 C C . HIS A 1 163 ? 16.368 17.004 2.414 1.00 86.06 163 HIS A C 1
ATOM 1343 O O . HIS A 1 163 ? 15.803 17.383 1.388 1.00 86.06 163 HIS A O 1
ATOM 1349 N N . ALA A 1 164 ? 17.167 17.808 3.110 1.00 68.12 164 ALA A N 1
ATOM 1350 C CA . ALA A 1 164 ? 17.606 19.065 2.522 1.00 68.12 164 ALA A CA 1
ATOM 1351 C C . ALA A 1 164 ? 18.544 18.786 1.354 1.00 68.12 164 ALA A C 1
ATOM 1353 O O . ALA A 1 164 ? 19.524 18.062 1.508 1.00 68.12 164 ALA A O 1
ATOM 1354 N N . TYR A 1 165 ? 18.274 19.455 0.242 1.00 57.41 165 TYR A N 1
ATOM 1355 C CA . TYR A 1 165 ? 19.314 19.892 -0.672 1.00 57.41 165 TYR A CA 1
ATOM 1356 C C . TYR A 1 165 ? 19.548 21.388 -0.417 1.00 57.41 165 TYR A C 1
ATOM 1358 O O . TYR A 1 165 ? 18.618 22.090 -0.011 1.00 57.41 165 TYR A O 1
ATOM 1366 N N . TYR A 1 166 ? 20.781 21.867 -0.591 1.00 49.81 166 TYR A N 1
ATOM 1367 C CA . TYR A 1 166 ? 21.155 23.269 -0.370 1.00 49.81 166 TYR A CA 1
ATOM 1368 C C . TYR A 1 166 ? 20.237 24.216 -1.167 1.00 49.81 166 TYR A C 1
ATOM 1370 O O . TYR A 1 166 ? 20.336 24.303 -2.387 1.00 49.81 166 TYR A O 1
ATOM 1378 N N . ILE A 1 167 ? 19.369 24.958 -0.476 1.00 47.56 167 ILE A N 1
ATOM 1379 C CA . ILE A 1 167 ? 18.694 26.149 -1.010 1.00 47.56 167 ILE A CA 1
ATOM 1380 C C . ILE A 1 167 ? 19.083 27.300 -0.077 1.00 47.56 167 ILE A C 1
ATOM 1382 O O . ILE A 1 167 ? 18.378 27.614 0.881 1.00 47.56 167 ILE A O 1
ATOM 1386 N N . GLY A 1 168 ? 20.265 27.878 -0.299 1.00 54.47 168 GLY A N 1
ATOM 1387 C CA . GLY A 1 168 ? 20.798 28.957 0.538 1.00 54.47 168 GLY A CA 1
ATOM 1388 C C . GLY A 1 168 ? 21.142 28.551 1.983 1.00 54.47 168 GLY A C 1
ATOM 1389 O O . GLY A 1 168 ? 21.326 27.381 2.306 1.00 54.47 168 GLY A O 1
ATOM 1390 N N . ILE A 1 169 ? 21.260 29.557 2.855 1.00 45.19 169 ILE A N 1
ATOM 1391 C CA . ILE A 1 169 ? 21.941 29.541 4.172 1.00 45.19 169 ILE A CA 1
ATOM 1392 C C . ILE A 1 169 ? 21.196 28.743 5.273 1.00 45.19 169 ILE A C 1
ATOM 1394 O O . ILE A 1 169 ? 21.490 28.884 6.459 1.00 45.19 169 ILE A O 1
ATOM 1398 N N . LYS A 1 170 ? 20.204 27.909 4.939 1.00 48.94 170 LYS A N 1
ATOM 1399 C CA . LYS A 1 170 ? 19.399 27.200 5.946 1.00 48.94 170 LYS A CA 1
ATOM 1400 C C . LYS A 1 170 ? 19.844 25.746 6.092 1.00 48.94 170 LYS A C 1
ATOM 1402 O O . LYS A 1 170 ? 19.455 24.882 5.311 1.00 48.94 170 LYS A O 1
ATOM 1407 N N . TYR A 1 171 ? 20.606 25.470 7.149 1.00 54.06 171 TYR A N 1
ATOM 1408 C CA . TYR A 1 171 ? 20.830 24.107 7.632 1.00 54.06 171 TYR A CA 1
ATOM 1409 C C . TYR A 1 171 ? 19.493 23.491 8.065 1.00 54.06 171 TYR A C 1
ATOM 1411 O O . TYR A 1 171 ? 18.851 23.965 9.003 1.00 54.06 171 TYR A O 1
ATOM 1419 N N . ILE A 1 172 ? 19.071 22.418 7.399 1.00 56.84 172 ILE A N 1
ATOM 1420 C CA . ILE A 1 172 ? 18.021 21.527 7.906 1.00 56.84 172 ILE A CA 1
ATOM 1421 C C . ILE A 1 172 ? 18.733 20.377 8.619 1.00 56.84 172 ILE A C 1
ATOM 1423 O O . ILE A 1 172 ? 19.754 19.890 8.139 1.00 56.84 172 ILE A O 1
ATOM 1427 N N . SER A 1 173 ? 18.216 19.964 9.779 1.00 60.75 173 SER A N 1
ATOM 1428 C CA . SER A 1 173 ? 18.790 18.885 10.595 1.00 60.75 173 SER A CA 1
ATOM 1429 C C . SER A 1 173 ? 19.156 17.655 9.753 1.00 60.75 173 SER A C 1
ATOM 1431 O O . SER A 1 173 ? 18.400 17.306 8.845 1.00 60.75 173 SER A O 1
ATOM 1433 N N . SER A 1 174 ? 20.219 16.932 10.123 1.00 62.94 174 SER A N 1
ATOM 1434 C CA . SER A 1 174 ? 20.614 15.633 9.528 1.00 62.94 174 SER A CA 1
ATOM 1435 C C . SER A 1 174 ? 19.478 14.600 9.482 1.00 62.94 174 SER A C 1
ATOM 1437 O O . SER A 1 174 ? 19.484 13.650 8.704 1.00 62.94 174 SER A O 1
ATOM 1439 N N . ASP A 1 175 ? 18.474 14.814 10.318 1.00 71.31 175 ASP A N 1
ATOM 1440 C CA . ASP A 1 175 ? 17.278 14.014 10.464 1.00 71.31 175 ASP A CA 1
ATOM 1441 C C . ASP A 1 175 ? 16.171 14.331 9.433 1.00 71.31 175 ASP A C 1
ATOM 1443 O O . ASP A 1 175 ? 15.179 13.601 9.359 1.00 71.31 175 ASP A O 1
ATOM 1447 N N . GLY A 1 176 ? 16.328 15.386 8.631 1.00 82.94 176 GLY A N 1
ATOM 1448 C CA . GLY A 1 176 ? 15.356 15.865 7.647 1.00 82.94 176 GLY A CA 1
ATOM 1449 C C . GLY A 1 176 ? 14.077 16.464 8.249 1.00 82.94 176 GLY A C 1
ATOM 1450 O O . GLY A 1 176 ? 13.748 16.274 9.426 1.00 82.94 176 GLY A O 1
ATOM 1451 N N . GLU A 1 177 ? 13.336 17.195 7.419 1.00 89.25 177 GLU A N 1
ATOM 1452 C CA . GLU A 1 177 ? 12.102 17.892 7.794 1.00 89.25 177 GLU A CA 1
ATOM 1453 C C . GLU A 1 177 ? 10.873 17.007 7.551 1.00 89.25 177 GLU A C 1
ATOM 1455 O O . GLU A 1 177 ? 10.740 16.403 6.486 1.00 89.25 177 GLU A O 1
ATOM 1460 N N . LEU A 1 178 ? 9.953 16.933 8.520 1.00 92.25 178 LEU A N 1
ATOM 1461 C CA . LEU A 1 178 ? 8.667 16.259 8.327 1.00 92.25 178 LEU A CA 1
ATOM 1462 C C . LEU A 1 178 ? 7.837 17.040 7.300 1.00 92.25 178 LEU A C 1
ATOM 1464 O O . LEU A 1 178 ? 7.347 18.121 7.605 1.00 92.25 178 LEU A O 1
ATOM 1468 N N . LEU A 1 179 ? 7.660 16.473 6.107 1.00 93.00 179 LEU A N 1
ATOM 1469 C CA . LEU A 1 179 ? 6.910 17.105 5.021 1.00 93.00 179 LEU A CA 1
ATOM 1470 C C . LEU A 1 179 ? 5.432 16.709 5.044 1.00 93.00 179 LEU A C 1
ATOM 1472 O O . LEU A 1 179 ? 4.559 17.528 4.777 1.00 93.00 179 LEU A O 1
ATOM 1476 N N . SER A 1 180 ? 5.144 15.439 5.326 1.00 94.31 180 SER A N 1
ATOM 1477 C CA . SER A 1 180 ? 3.776 14.927 5.327 1.00 94.31 180 SER A CA 1
ATOM 1478 C C . SER A 1 180 ? 3.623 13.770 6.303 1.00 94.31 180 SER A C 1
ATOM 1480 O O . SER A 1 180 ? 4.549 12.981 6.504 1.00 94.31 180 SER A O 1
ATOM 1482 N N . ALA A 1 181 ? 2.439 13.666 6.895 1.00 95.94 181 ALA A N 1
ATOM 1483 C CA . ALA A 1 181 ? 2.025 12.530 7.695 1.00 95.94 181 ALA A CA 1
ATOM 1484 C C . ALA A 1 181 ? 0.560 12.208 7.395 1.00 95.94 181 ALA A C 1
ATOM 1486 O O . ALA A 1 181 ? -0.262 13.107 7.228 1.00 95.94 181 ALA A O 1
ATOM 1487 N N . TYR A 1 182 ? 0.235 10.921 7.345 1.00 93.62 182 TYR A N 1
ATOM 1488 C CA . TYR A 1 182 ? -1.107 10.433 7.067 1.00 93.62 182 TYR A CA 1
ATOM 1489 C C . TYR A 1 182 ? -1.405 9.198 7.916 1.00 93.62 182 TYR A C 1
ATOM 1491 O O . TYR A 1 182 ? -0.550 8.333 8.093 1.00 93.62 182 TYR A O 1
ATOM 1499 N N . LEU A 1 183 ? -2.619 9.113 8.450 1.00 93.19 183 LEU A N 1
ATOM 1500 C CA . LEU A 1 183 ? -3.096 8.007 9.275 1.00 93.19 183 LEU A CA 1
ATOM 1501 C C . LEU A 1 183 ? -4.417 7.509 8.691 1.00 93.19 183 LEU A C 1
ATOM 1503 O O . LEU A 1 183 ? -5.348 8.295 8.543 1.00 93.19 183 LEU A O 1
ATOM 1507 N N . ALA A 1 184 ? -4.500 6.212 8.399 1.00 87.56 184 ALA A N 1
ATOM 1508 C CA . ALA A 1 184 ? -5.726 5.560 7.953 1.00 87.56 184 ALA A CA 1
ATOM 1509 C C . ALA A 1 184 ? -6.065 4.366 8.845 1.00 87.56 184 ALA A C 1
ATOM 1511 O O . ALA A 1 184 ? -5.199 3.551 9.178 1.00 87.56 184 ALA A O 1
ATOM 1512 N N . ASP A 1 185 ? -7.345 4.288 9.219 1.00 85.06 185 ASP A N 1
ATOM 1513 C CA . ASP A 1 185 ? -7.910 3.245 10.082 1.00 85.06 185 ASP A CA 1
ATOM 1514 C C . ASP A 1 185 ? -7.034 2.981 11.324 1.00 85.06 185 ASP A C 1
ATOM 1516 O O . ASP A 1 185 ? -6.542 1.884 11.594 1.00 85.06 185 ASP A O 1
ATOM 1520 N N . GLY A 1 186 ? -6.753 4.055 12.064 1.00 89.62 186 GLY A N 1
ATOM 1521 C CA . GLY A 1 186 ? -5.875 4.038 13.224 1.00 89.62 186 GLY A CA 1
ATOM 1522 C C . GLY A 1 186 ? -6.184 5.149 14.210 1.00 89.62 186 GLY A C 1
ATOM 1523 O O . GLY A 1 186 ? -6.896 6.093 13.896 1.00 89.62 186 GLY A O 1
ATOM 1524 N N . THR A 1 187 ? -5.646 5.028 15.419 1.00 93.94 187 THR A N 1
ATOM 1525 C CA . THR A 1 187 ? -5.896 5.964 16.528 1.00 93.94 187 THR A CA 1
ATOM 1526 C C . THR A 1 187 ? -4.678 6.794 16.901 1.00 93.94 187 THR A C 1
ATOM 1528 O O . THR A 1 187 ? -4.803 7.799 17.598 1.00 93.94 187 THR A O 1
ATOM 1531 N N . LEU A 1 188 ? -3.484 6.384 16.466 1.00 96.94 188 LEU A N 1
ATOM 1532 C CA . LEU A 1 188 ? -2.247 7.088 16.772 1.00 96.94 188 LEU A CA 1
ATOM 1533 C C . LEU A 1 188 ? -1.217 6.898 15.665 1.00 96.94 188 LEU A C 1
ATOM 1535 O O . LEU A 1 188 ? -0.821 5.768 15.387 1.00 96.94 188 LEU A O 1
ATOM 1539 N N . LEU A 1 189 ? -0.678 8.006 15.171 1.00 97.81 189 LEU A N 1
ATOM 1540 C CA . LEU A 1 189 ? 0.608 8.062 14.492 1.00 97.81 189 LEU A CA 1
ATOM 1541 C C . LEU A 1 189 ? 1.506 9.032 15.261 1.00 97.81 189 LEU A C 1
ATOM 1543 O O . LEU A 1 189 ? 1.190 10.207 15.408 1.00 97.81 189 LEU A O 1
ATOM 1547 N N . LYS A 1 190 ? 2.614 8.536 15.802 1.00 97.69 190 LYS A N 1
ATOM 1548 C CA . LYS A 1 190 ? 3.641 9.341 16.467 1.00 97.69 190 LYS A CA 1
ATOM 1549 C C . LYS A 1 190 ? 4.908 9.312 15.627 1.00 97.69 190 LYS A C 1
ATOM 1551 O O . LYS A 1 190 ? 5.302 8.240 15.169 1.00 97.69 190 LYS A O 1
ATOM 1556 N N . PHE A 1 191 ? 5.559 10.459 15.499 1.00 96.25 191 PHE A N 1
ATOM 1557 C CA . PHE A 1 191 ? 6.868 10.595 14.881 1.00 96.25 191 PHE A CA 1
ATOM 1558 C C . PHE A 1 191 ? 7.666 11.667 15.610 1.00 96.25 191 PHE A C 1
ATOM 1560 O O . PHE A 1 191 ? 7.277 12.832 15.582 1.00 96.25 191 PHE A O 1
ATOM 1567 N N . ARG A 1 192 ? 8.765 11.278 16.268 1.00 93.12 192 ARG A N 1
ATOM 1568 C CA . ARG A 1 192 ? 9.545 12.180 17.130 1.00 93.12 192 ARG A CA 1
ATOM 1569 C C . ARG A 1 192 ? 8.649 12.828 18.200 1.00 93.12 192 ARG A C 1
ATOM 1571 O O . ARG A 1 192 ? 7.996 12.120 18.974 1.00 93.12 192 ARG A O 1
ATOM 1578 N N . ASP A 1 193 ? 8.624 14.151 18.242 1.00 92.31 193 ASP A N 1
ATOM 1579 C CA . ASP A 1 193 ? 7.801 15.013 19.087 1.00 92.31 193 ASP A CA 1
ATOM 1580 C C . ASP A 1 193 ? 6.360 15.168 18.566 1.00 92.31 193 ASP A C 1
ATOM 1582 O O . ASP A 1 193 ? 5.452 15.483 19.334 1.00 92.31 193 ASP A O 1
ATOM 1586 N N . ARG A 1 194 ? 6.111 14.883 17.281 1.00 93.62 194 ARG A N 1
ATOM 1587 C CA . ARG A 1 194 ? 4.792 15.025 16.653 1.00 93.62 194 ARG A CA 1
ATOM 1588 C C . ARG A 1 194 ? 3.890 13.831 16.938 1.00 93.62 194 ARG A C 1
ATOM 1590 O O . ARG A 1 194 ? 4.304 12.667 16.910 1.00 93.62 194 ARG A O 1
ATOM 1597 N N . LYS A 1 195 ? 2.612 14.123 17.173 1.00 95.50 195 LYS A N 1
ATOM 1598 C CA . LYS A 1 195 ? 1.584 13.136 17.501 1.00 95.50 195 LYS A CA 1
ATOM 1599 C C . LYS A 1 195 ? 0.283 13.480 16.784 1.00 95.50 195 LYS A C 1
ATOM 1601 O O . LYS A 1 195 ? -0.269 14.552 16.987 1.00 95.50 195 LYS A O 1
ATOM 1606 N N . PHE A 1 196 ? -0.219 12.531 16.008 1.00 92.62 196 PHE A N 1
ATOM 1607 C CA . PHE A 1 196 ? -1.511 12.582 15.340 1.00 92.62 196 PHE A CA 1
ATOM 1608 C C . PHE A 1 196 ? -2.413 11.542 15.992 1.00 92.62 196 PHE A C 1
ATOM 1610 O O . PHE A 1 196 ? -2.069 10.358 16.038 1.00 92.62 196 PHE A O 1
ATOM 1617 N N . THR A 1 197 ? -3.543 11.976 16.535 1.00 92.56 197 THR A N 1
ATOM 1618 C CA . THR A 1 197 ? -4.519 11.091 17.173 1.00 92.56 197 THR A CA 1
ATOM 1619 C C . THR A 1 197 ? -5.863 11.235 16.506 1.00 92.56 197 THR A C 1
ATOM 1621 O O . THR A 1 197 ? -6.330 12.351 16.304 1.00 92.56 197 THR A O 1
ATOM 1624 N N . LEU A 1 198 ? -6.489 10.099 16.231 1.00 85.94 198 LEU A N 1
ATOM 1625 C CA . LEU A 1 198 ? -7.868 10.031 15.780 1.00 85.94 198 LEU A CA 1
ATOM 1626 C C . LEU A 1 198 ? -8.670 9.224 16.804 1.00 85.94 198 LEU A C 1
ATOM 1628 O O . LEU A 1 198 ? -8.114 8.314 17.439 1.00 85.94 198 LEU A O 1
ATOM 1632 N N . PRO A 1 199 ? -9.962 9.536 16.991 1.00 83.19 199 PRO A N 1
ATOM 1633 C CA . PRO A 1 199 ? -10.834 8.672 17.767 1.00 83.19 199 PRO A CA 1
ATOM 1634 C C . PRO A 1 199 ? -10.865 7.278 17.135 1.00 83.19 199 PRO A C 1
ATOM 1636 O O . PRO A 1 199 ? -10.631 7.097 15.938 1.00 83.19 199 PRO A O 1
ATOM 1639 N N . LYS A 1 200 ? -11.150 6.262 17.949 1.00 80.56 200 LYS A N 1
ATOM 1640 C CA . LYS A 1 200 ? -11.391 4.921 17.419 1.00 80.56 200 LYS A CA 1
ATOM 1641 C C . LYS A 1 200 ? -12.595 4.993 16.483 1.00 80.56 200 LYS A C 1
ATOM 1643 O O . LYS A 1 200 ? -13.628 5.519 16.887 1.00 80.56 200 LYS A O 1
ATOM 1648 N N . ALA A 1 201 ? -12.461 4.444 15.276 1.00 77.75 201 ALA A N 1
ATOM 1649 C CA . ALA A 1 201 ? -13.591 4.309 14.371 1.00 77.75 201 ALA A CA 1
ATOM 1650 C C . ALA A 1 201 ? -14.716 3.550 15.084 1.00 77.75 201 ALA A C 1
ATOM 1652 O O . ALA A 1 201 ? -14.507 2.450 15.618 1.00 77.75 201 ALA A O 1
ATOM 1653 N N . GLU A 1 202 ? -15.889 4.166 15.129 1.00 81.50 202 GLU A N 1
ATOM 1654 C CA . GLU A 1 202 ? -17.085 3.511 15.624 1.00 81.50 202 GLU A CA 1
ATOM 1655 C C . GLU A 1 202 ? -17.490 2.404 14.659 1.00 81.50 202 GLU A C 1
ATOM 1657 O O . GLU A 1 202 ? -17.259 2.477 13.451 1.00 81.50 202 GLU A O 1
ATOM 1662 N N . LYS A 1 203 ? -18.063 1.341 15.214 1.00 84.00 203 LYS A N 1
ATOM 1663 C CA . LYS A 1 203 ? -18.496 0.179 14.447 1.00 84.00 203 LYS A CA 1
ATOM 1664 C C . LYS A 1 203 ? -19.955 -0.084 14.753 1.00 84.00 203 LYS A C 1
ATOM 1666 O O . LYS A 1 203 ? -20.378 0.006 15.903 1.00 84.00 203 LYS A O 1
ATOM 1671 N N . GLY A 1 204 ? -20.689 -0.444 13.716 1.00 87.12 204 GLY A N 1
ATOM 1672 C CA . GLY A 1 204 ? -22.084 -0.829 13.800 1.00 87.12 204 GLY A CA 1
ATOM 1673 C C . GLY A 1 204 ? -22.412 -1.857 12.731 1.00 87.12 204 GLY A C 1
ATOM 1674 O O . GLY A 1 204 ? -21.565 -2.220 11.916 1.00 87.12 204 GLY A O 1
ATOM 1675 N N . THR A 1 205 ? -23.645 -2.342 12.753 1.00 89.56 205 THR A N 1
ATOM 1676 C CA . THR A 1 205 ? -24.182 -3.234 11.723 1.00 89.56 205 THR A CA 1
ATOM 1677 C C . THR A 1 205 ? -25.326 -2.521 11.032 1.00 89.56 205 THR A C 1
ATOM 1679 O O . THR A 1 205 ? -26.285 -2.131 11.698 1.00 89.56 205 THR A O 1
ATOM 1682 N N . VAL A 1 206 ? -25.229 -2.334 9.715 1.00 89.75 206 VAL A N 1
ATOM 1683 C CA . VAL A 1 206 ? -26.371 -1.854 8.931 1.00 89.75 206 VAL A CA 1
ATOM 1684 C C . VAL A 1 206 ? -27.458 -2.922 9.007 1.00 89.75 206 VAL A C 1
ATOM 1686 O O . VAL A 1 206 ? -27.184 -4.101 8.809 1.00 89.75 206 VAL A O 1
ATOM 1689 N N . SER A 1 207 ? -28.665 -2.507 9.368 1.00 88.62 207 SER A N 1
ATOM 1690 C CA . SER A 1 207 ? -29.813 -3.389 9.599 1.00 88.62 207 SER A CA 1
ATOM 1691 C C . SER A 1 207 ? -30.956 -3.164 8.618 1.00 88.62 207 SER A C 1
ATOM 1693 O O . SER A 1 207 ? -31.819 -4.025 8.497 1.00 88.62 207 SER A O 1
ATOM 1695 N N . ARG A 1 208 ? -30.976 -2.004 7.955 1.00 89.00 208 ARG A N 1
ATOM 1696 C CA . ARG A 1 208 ? -31.958 -1.642 6.935 1.00 89.00 208 ARG A CA 1
ATOM 1697 C C . ARG A 1 208 ? -31.407 -0.520 6.056 1.00 89.00 208 ARG A C 1
ATOM 1699 O O . ARG A 1 208 ? -30.610 0.294 6.535 1.00 89.00 208 ARG A O 1
ATOM 1706 N N . THR A 1 209 ? -31.870 -0.457 4.815 1.00 91.12 209 THR A N 1
ATOM 1707 C CA . THR A 1 209 ? -31.709 0.678 3.898 1.00 91.12 209 THR A CA 1
ATOM 1708 C C . THR A 1 209 ? -33.079 1.234 3.510 1.00 91.12 209 THR A C 1
ATOM 1710 O O . THR A 1 209 ? -34.063 0.501 3.494 1.00 91.12 209 THR A O 1
ATOM 1713 N N . GLU A 1 210 ? -33.160 2.534 3.236 1.00 90.31 210 GLU A N 1
ATOM 1714 C CA . GLU A 1 210 ? -34.368 3.178 2.702 1.00 90.31 210 GLU A CA 1
ATOM 1715 C C . GLU A 1 210 ? -33.938 4.323 1.781 1.00 90.31 210 GLU A C 1
ATOM 1717 O O . GLU A 1 210 ? -33.438 5.355 2.239 1.00 90.31 210 GLU A O 1
ATOM 1722 N N . GLY A 1 211 ? -34.025 4.107 0.466 1.00 90.44 211 GLY A N 1
ATOM 1723 C CA . GLY A 1 211 ? -33.412 4.998 -0.518 1.00 90.44 211 GLY A CA 1
ATOM 1724 C C . GLY A 1 211 ? -31.920 5.215 -0.230 1.00 90.44 211 GLY A C 1
ATOM 1725 O O . GLY A 1 211 ? -31.134 4.273 -0.177 1.00 90.44 211 GLY A O 1
ATOM 1726 N N . ALA A 1 212 ? -31.512 6.467 -0.011 1.00 93.31 212 ALA A N 1
ATOM 1727 C CA . ALA A 1 212 ? -30.126 6.815 0.321 1.00 93.31 212 ALA A CA 1
ATOM 1728 C C . ALA A 1 212 ? -29.785 6.720 1.826 1.00 93.31 212 ALA A C 1
ATOM 1730 O O . ALA A 1 212 ? -28.668 7.062 2.215 1.00 93.31 212 ALA A O 1
ATOM 1731 N N . ALA A 1 213 ? -30.718 6.306 2.689 1.00 92.88 213 ALA A N 1
ATOM 1732 C CA . ALA A 1 213 ? -30.500 6.218 4.131 1.00 92.88 213 ALA A CA 1
ATOM 1733 C C . ALA A 1 213 ? -30.062 4.810 4.568 1.00 92.88 213 ALA A C 1
ATOM 1735 O O . ALA A 1 213 ? -30.625 3.801 4.142 1.00 92.88 213 ALA A O 1
ATOM 1736 N N . LEU A 1 214 ? -29.085 4.748 5.474 1.00 92.56 214 LEU A N 1
ATOM 1737 C CA . LEU A 1 214 ? -28.657 3.538 6.174 1.00 92.56 214 LEU A CA 1
ATOM 1738 C C . LEU A 1 214 ? -29.088 3.605 7.639 1.00 92.56 214 LEU A C 1
ATOM 1740 O O . LEU A 1 214 ? -28.773 4.569 8.335 1.00 92.56 214 LEU A O 1
ATOM 1744 N N . PHE A 1 215 ? -29.708 2.539 8.140 1.00 90.88 215 PHE A N 1
ATOM 1745 C CA . PHE A 1 215 ? -30.047 2.402 9.556 1.00 90.88 215 PHE A CA 1
ATOM 1746 C C . PHE A 1 215 ? -29.123 1.383 10.216 1.00 90.88 215 PHE A C 1
ATOM 1748 O O . PHE A 1 215 ? -29.204 0.178 9.952 1.00 90.88 215 PHE A O 1
ATOM 1755 N N . ALA A 1 216 ? -28.237 1.861 11.085 1.00 90.00 216 ALA A N 1
ATOM 1756 C CA . ALA A 1 216 ? -27.223 1.051 11.741 1.00 90.00 216 ALA A CA 1
ATOM 1757 C C . ALA A 1 216 ? -27.536 0.816 13.224 1.00 90.00 216 ALA A C 1
ATOM 1759 O O . ALA A 1 216 ? -27.833 1.745 13.978 1.00 90.00 216 ALA A O 1
ATOM 1760 N N . LYS A 1 217 ? -27.387 -0.441 13.658 1.00 88.75 217 LYS A N 1
ATOM 1761 C CA . LYS A 1 217 ? -27.250 -0.805 15.070 1.00 88.75 217 LYS A CA 1
ATOM 1762 C C . LYS A 1 217 ? -25.840 -0.440 15.519 1.00 88.75 217 LYS A C 1
ATOM 1764 O O . LYS A 1 217 ? -24.871 -1.017 15.025 1.00 88.75 217 LYS A O 1
ATOM 1769 N N . GLY A 1 218 ? -25.727 0.505 16.442 1.00 84.00 218 GLY A N 1
ATOM 1770 C CA . GLY A 1 218 ? -24.461 1.109 16.845 1.00 84.00 218 GLY A CA 1
ATOM 1771 C C . GLY A 1 218 ? -24.479 2.619 16.649 1.00 84.00 218 GLY A C 1
ATOM 1772 O O . GLY A 1 218 ? -25.131 3.140 15.745 1.00 84.00 218 GLY A O 1
ATOM 1773 N N . ARG A 1 219 ? -23.760 3.318 17.527 1.00 81.56 219 ARG A N 1
ATOM 1774 C CA . ARG A 1 219 ? -23.657 4.774 17.507 1.00 81.56 219 ARG A CA 1
ATOM 1775 C C . ARG A 1 219 ? -22.587 5.201 16.506 1.00 81.56 219 ARG A C 1
ATOM 1777 O O . ARG A 1 219 ? -21.450 4.752 16.601 1.00 81.56 219 ARG A O 1
ATOM 1784 N N . CYS A 1 220 ? -22.972 6.082 15.594 1.00 78.69 220 CYS A N 1
ATOM 1785 C CA . CYS A 1 220 ? -22.106 6.874 14.738 1.00 78.69 220 CYS A CA 1
ATOM 1786 C C . CYS A 1 220 ? -22.218 8.337 15.206 1.00 78.69 220 CYS A C 1
ATOM 1788 O O . CYS A 1 220 ? -23.237 8.990 14.997 1.00 78.69 220 CYS A O 1
ATOM 1790 N N . SER A 1 221 ? -21.222 8.815 15.947 1.00 70.88 221 SER A N 1
ATOM 1791 C CA . SER A 1 221 ? -21.137 10.141 16.562 1.00 70.88 221 SER A CA 1
ATOM 1792 C C . SER A 1 221 ? -20.079 11.044 15.927 1.00 70.88 221 SER A C 1
ATOM 1794 O O . SER A 1 221 ? -19.907 12.179 16.369 1.00 70.88 221 SER A O 1
ATOM 1796 N N . SER A 1 222 ? -19.371 10.570 14.898 1.00 71.94 222 SER A N 1
ATOM 1797 C CA . SER A 1 222 ? -18.351 11.371 14.221 1.00 71.94 222 SER A CA 1
ATOM 1798 C C . SER A 1 222 ? -18.977 12.549 13.469 1.00 71.94 222 SER A C 1
ATOM 1800 O O . SER A 1 222 ? -19.560 12.381 12.404 1.00 71.94 222 SER A O 1
ATOM 1802 N N . GLU A 1 223 ? -18.823 13.754 14.021 1.00 66.94 223 GLU A N 1
ATOM 1803 C CA . GLU A 1 223 ? -19.375 14.995 13.452 1.00 66.94 223 GLU A CA 1
ATOM 1804 C C . GLU A 1 223 ? -18.721 15.390 12.115 1.00 66.94 223 GLU A C 1
ATOM 1806 O O . GLU A 1 223 ? -19.312 16.128 11.338 1.00 66.94 223 GLU A O 1
ATOM 1811 N N . ASN A 1 224 ? -17.525 14.862 11.832 1.00 71.31 224 ASN A N 1
ATOM 1812 C CA . ASN A 1 224 ? -16.693 15.230 10.681 1.00 71.31 224 ASN A CA 1
ATOM 1813 C C . ASN A 1 224 ? -16.443 14.057 9.715 1.00 71.31 224 ASN A C 1
ATOM 1815 O O . ASN A 1 224 ? -15.431 14.031 9.012 1.00 71.31 224 ASN A O 1
ATOM 1819 N N . ALA A 1 225 ? -17.308 13.042 9.709 1.00 79.19 225 ALA A N 1
ATOM 1820 C CA . ALA A 1 225 ? -17.159 11.913 8.796 1.00 79.19 225 ALA A CA 1
ATOM 1821 C C . ALA A 1 225 ? -17.667 12.260 7.383 1.00 79.19 225 ALA A C 1
ATOM 1823 O O . ALA A 1 225 ? -18.852 12.509 7.195 1.00 79.19 225 ALA A O 1
ATOM 1824 N N . ASP A 1 226 ? -16.787 12.208 6.375 1.00 86.88 226 ASP A N 1
ATOM 1825 C CA . ASP A 1 226 ? -17.169 12.345 4.951 1.00 86.88 226 ASP A CA 1
ATOM 1826 C C . ASP A 1 226 ? -17.615 11.009 4.330 1.00 86.88 226 ASP A C 1
ATOM 1828 O O . ASP A 1 226 ? -18.314 10.982 3.320 1.00 86.88 226 ASP A O 1
ATOM 1832 N N . ARG A 1 227 ? -17.210 9.869 4.905 1.00 88.31 227 ARG A N 1
ATOM 1833 C CA . ARG A 1 227 ? -17.483 8.532 4.354 1.00 88.31 227 ARG A CA 1
ATOM 1834 C C . ARG A 1 227 ? -17.766 7.507 5.438 1.00 88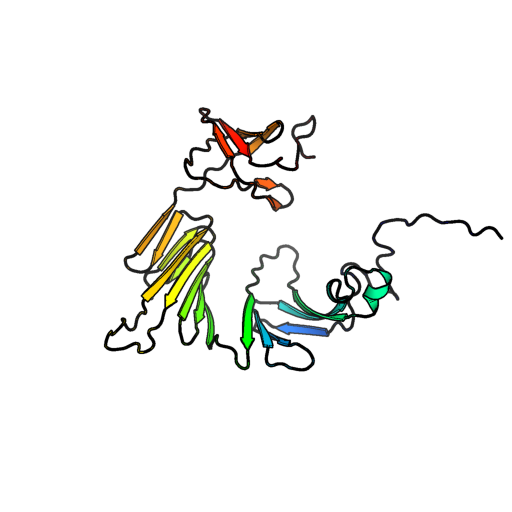.31 227 ARG A C 1
ATOM 1836 O O . ARG A 1 227 ? -17.179 7.558 6.517 1.00 88.31 227 ARG A O 1
ATOM 1843 N N . ILE A 1 228 ? -18.601 6.527 5.102 1.00 87.81 228 ILE A N 1
ATOM 1844 C CA . ILE A 1 228 ? -18.787 5.295 5.875 1.00 87.81 228 ILE A CA 1
ATOM 1845 C C . ILE A 1 228 ? -18.146 4.134 5.118 1.00 87.81 228 ILE A C 1
ATOM 1847 O O . ILE A 1 228 ? -18.264 4.060 3.903 1.00 87.81 228 ILE A O 1
ATOM 1851 N N . TYR A 1 229 ? -17.472 3.224 5.820 1.00 87.75 229 TYR A N 1
ATOM 1852 C CA . TYR A 1 229 ? -16.939 1.996 5.227 1.00 87.75 229 TYR A CA 1
ATOM 1853 C C . TYR A 1 229 ? -17.896 0.839 5.500 1.00 87.75 229 TYR A C 1
ATOM 1855 O O . TYR A 1 229 ? -18.100 0.445 6.649 1.00 87.75 229 TYR A O 1
ATOM 1863 N N . LEU A 1 230 ? -18.469 0.292 4.435 1.00 87.50 230 LEU A N 1
ATOM 1864 C CA . LEU A 1 230 ? -19.381 -0.842 4.465 1.00 87.50 230 LEU A CA 1
ATOM 1865 C C . LEU A 1 230 ? -18.611 -2.099 4.086 1.00 87.50 230 LEU A C 1
ATOM 1867 O O . LEU A 1 230 ? -18.189 -2.252 2.942 1.00 87.50 230 LEU A O 1
ATOM 1871 N N . ALA A 1 231 ? -18.404 -2.979 5.062 1.00 86.62 231 ALA A N 1
ATOM 1872 C CA . ALA A 1 231 ? -17.778 -4.276 4.853 1.00 86.62 231 ALA A CA 1
ATOM 1873 C C . ALA A 1 231 ? -18.857 -5.346 4.677 1.00 86.62 231 ALA A C 1
ATOM 1875 O O . ALA A 1 231 ? -19.731 -5.506 5.530 1.00 86.62 231 ALA A O 1
ATOM 1876 N N . PHE A 1 232 ? -18.773 -6.092 3.583 1.00 82.25 232 PHE A N 1
ATOM 1877 C CA . PHE A 1 232 ? -19.715 -7.154 3.260 1.00 82.25 232 PHE A CA 1
ATOM 1878 C C . PHE A 1 232 ? -19.147 -8.542 3.601 1.00 82.25 232 PHE A C 1
ATOM 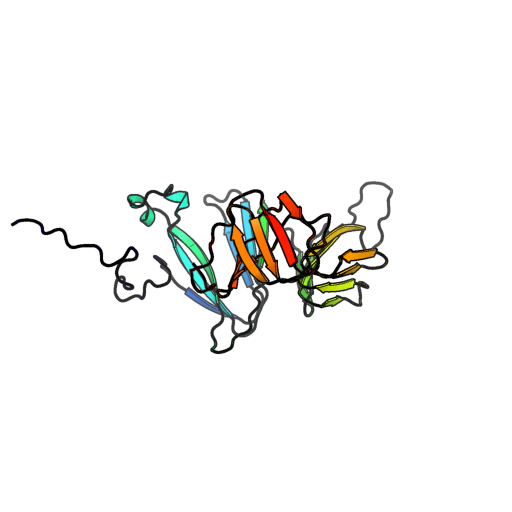1880 O O . PHE A 1 232 ? -17.927 -8.717 3.629 1.00 82.25 232 PHE A O 1
ATOM 1887 N N . PRO A 1 233 ? -19.998 -9.572 3.791 1.00 78.06 233 PRO A N 1
ATOM 1888 C CA . PRO A 1 233 ? -19.547 -10.936 4.094 1.00 78.06 233 PRO A CA 1
ATOM 1889 C C . PRO A 1 233 ? -18.596 -11.553 3.055 1.00 78.06 233 PRO A C 1
ATOM 1891 O O . PRO A 1 233 ? -17.784 -12.407 3.392 1.00 78.06 233 PRO A O 1
ATOM 1894 N N . ASN A 1 234 ? -18.660 -11.103 1.798 1.00 75.69 234 ASN A N 1
ATOM 1895 C CA . ASN A 1 234 ? -17.757 -11.522 0.720 1.00 75.69 234 ASN A CA 1
ATOM 1896 C C . ASN A 1 234 ? -16.411 -10.764 0.719 1.00 75.69 234 ASN A C 1
ATOM 1898 O O . ASN A 1 234 ? -15.663 -10.855 -0.249 1.00 75.69 234 ASN A O 1
ATOM 1902 N N . ASN A 1 235 ? -16.102 -10.014 1.782 1.00 71.56 235 ASN A N 1
ATOM 1903 C CA . ASN A 1 235 ? -14.931 -9.141 1.931 1.00 71.56 235 ASN A CA 1
ATOM 1904 C C . ASN A 1 235 ? -14.879 -7.939 0.976 1.00 71.56 235 ASN A C 1
ATOM 1906 O O . ASN A 1 235 ? -13.882 -7.216 0.972 1.00 71.56 235 ASN A O 1
ATOM 1910 N N . ALA A 1 236 ? -15.936 -7.686 0.198 1.00 72.25 236 ALA A N 1
ATOM 1911 C CA . ALA A 1 236 ? -16.048 -6.428 -0.521 1.00 72.25 236 ALA A CA 1
ATOM 1912 C C . ALA A 1 236 ? -16.168 -5.274 0.485 1.00 72.25 236 ALA A C 1
ATOM 1914 O O . ALA A 1 236 ? -16.833 -5.401 1.520 1.00 72.25 236 ALA A O 1
ATOM 1915 N N . VAL A 1 237 ? -15.530 -4.148 0.171 1.00 81.06 237 VAL A N 1
ATOM 1916 C CA . VAL A 1 237 ? -15.637 -2.913 0.948 1.00 81.06 237 VAL A CA 1
ATOM 1917 C C . VAL A 1 237 ? -16.120 -1.807 0.026 1.00 81.06 237 VAL A C 1
ATOM 1919 O O . VAL A 1 237 ? -15.514 -1.559 -1.014 1.00 81.06 237 VAL A O 1
ATOM 1922 N N . TYR A 1 238 ? -17.197 -1.136 0.421 1.00 83.25 238 TYR A N 1
ATOM 1923 C CA . TYR A 1 238 ? -17.742 0.023 -0.279 1.00 83.25 238 TYR A CA 1
ATOM 1924 C C . TYR A 1 238 ? -17.679 1.253 0.628 1.00 83.25 238 TYR A C 1
ATOM 1926 O O . TYR A 1 238 ? -17.921 1.146 1.829 1.00 83.25 238 TYR A O 1
ATOM 1934 N N . ALA A 1 239 ? -17.318 2.412 0.075 1.00 89.06 239 ALA A N 1
ATOM 1935 C CA . ALA A 1 239 ? -17.067 3.628 0.853 1.00 89.06 239 ALA A CA 1
ATOM 1936 C C . ALA A 1 239 ? -17.888 4.829 0.344 1.00 89.06 239 ALA A C 1
ATOM 1938 O O . ALA A 1 239 ? -17.297 5.766 -0.217 1.00 89.06 239 ALA A O 1
ATOM 1939 N N . PRO A 1 240 ? -19.231 4.802 0.484 1.00 90.12 240 PRO A N 1
ATOM 1940 C CA . PRO A 1 240 ? -20.087 5.887 0.022 1.00 90.12 240 PRO A CA 1
ATOM 1941 C C . PRO A 1 240 ? -19.875 7.159 0.846 1.00 90.12 240 PRO A C 1
ATOM 1943 O O . PRO A 1 240 ? -19.493 7.118 2.022 1.00 90.12 240 PRO A O 1
ATOM 1946 N N . GLN A 1 241 ? -20.135 8.300 0.209 1.00 92.00 241 GLN A N 1
ATOM 1947 C CA . GLN A 1 241 ? -20.061 9.599 0.868 1.00 92.00 241 GLN A CA 1
ATOM 1948 C C . GLN A 1 241 ? -21.290 9.846 1.736 1.00 92.00 241 GLN A C 1
ATOM 1950 O O . GLN A 1 241 ? -22.427 9.634 1.310 1.00 92.00 241 GLN A O 1
ATOM 1955 N N . ILE A 1 242 ? -21.037 10.336 2.942 1.00 92.25 242 ILE A N 1
ATOM 1956 C CA . ILE A 1 242 ? -22.052 10.735 3.906 1.00 92.25 242 ILE A CA 1
ATOM 1957 C C . ILE A 1 242 ? -22.527 12.142 3.535 1.00 92.25 242 ILE A C 1
ATOM 1959 O O . ILE A 1 242 ? -21.733 13.038 3.243 1.00 92.25 242 ILE A O 1
ATOM 1963 N N . LYS A 1 243 ? -23.845 12.323 3.513 1.00 92.06 243 LYS A N 1
ATOM 1964 C CA . LYS A 1 243 ? -24.497 13.631 3.453 1.00 92.06 243 LYS A CA 1
ATOM 1965 C C . LYS A 1 243 ? -24.771 14.143 4.864 1.00 92.06 243 LYS A C 1
ATOM 1967 O O . LYS A 1 243 ? -24.475 15.295 5.151 1.00 92.06 243 LYS A O 1
ATOM 1972 N N . GLU A 1 244 ? -25.317 13.289 5.725 1.00 90.88 244 GLU A N 1
ATOM 1973 C CA . GLU A 1 244 ? -25.694 13.646 7.092 1.00 90.88 244 GLU A CA 1
ATOM 1974 C C . GLU A 1 244 ? -25.734 12.405 7.996 1.00 90.88 244 GLU A C 1
ATOM 1976 O O . GLU A 1 244 ? -26.004 11.297 7.533 1.00 90.88 244 GLU A O 1
ATOM 1981 N N . ILE A 1 245 ? -25.492 12.588 9.297 1.00 88.88 245 ILE A N 1
ATOM 1982 C CA . ILE A 1 245 ? -25.704 11.557 10.319 1.00 88.88 245 ILE A CA 1
ATOM 1983 C C . ILE A 1 245 ? -26.725 12.084 11.327 1.00 88.88 245 ILE A C 1
ATOM 1985 O O . ILE A 1 245 ? -26.424 12.975 12.124 1.00 88.88 245 ILE A O 1
ATOM 1989 N N . ALA A 1 246 ? -27.919 11.497 11.327 1.00 84.56 246 ALA A N 1
ATOM 1990 C CA . ALA A 1 246 ? -28.944 11.800 12.311 1.00 84.56 246 ALA A CA 1
ATOM 1991 C C . ALA A 1 246 ? -28.652 11.042 13.616 1.00 84.56 246 ALA A C 1
ATOM 1993 O O . ALA A 1 246 ? -28.543 9.807 13.661 1.00 84.56 246 ALA A O 1
ATOM 1994 N N . ARG A 1 247 ? -28.512 11.805 14.704 1.00 68.25 247 ARG A N 1
ATOM 1995 C CA . ARG A 1 247 ? -28.154 11.294 16.032 1.00 68.25 247 ARG A CA 1
ATOM 1996 C C . ARG A 1 247 ? -29.370 10.649 16.697 1.00 68.25 247 ARG A C 1
ATOM 1998 O O . ARG A 1 247 ? -30.148 11.318 17.366 1.00 68.25 247 ARG A O 1
ATOM 2005 N N . GLY A 1 248 ? -29.513 9.338 16.540 1.00 58.41 248 GLY A N 1
ATOM 2006 C CA . GLY A 1 248 ? -30.343 8.505 17.413 1.00 58.41 248 GLY A CA 1
ATOM 2007 C C . GLY A 1 248 ? -29.502 7.926 18.555 1.00 58.41 248 GLY A C 1
ATOM 2008 O O . GLY A 1 248 ? -28.296 7.768 18.409 1.00 58.41 248 GLY A O 1
ATOM 2009 N N . GLY A 1 249 ? -30.114 7.613 19.702 1.00 69.81 249 GLY A N 1
ATOM 2010 C CA . GLY A 1 249 ? -29.423 7.131 20.911 1.00 69.81 249 GLY A CA 1
ATOM 2011 C C . GLY A 1 249 ? -28.401 5.999 20.684 1.00 69.81 249 GLY A C 1
ATOM 2012 O O . GLY A 1 249 ? -27.205 6.247 20.560 1.00 69.81 249 GLY A O 1
ATOM 2013 N N . LYS A 1 250 ? -28.837 4.730 20.692 1.00 81.12 250 LYS A N 1
ATOM 2014 C CA . LYS A 1 250 ? -27.944 3.564 20.472 1.00 81.12 250 LYS A CA 1
ATOM 2015 C C . LYS A 1 250 ? -27.788 3.168 18.995 1.00 81.12 250 LYS A C 1
ATOM 2017 O O . LYS A 1 250 ? -26.945 2.329 18.681 1.00 81.12 250 LYS A O 1
ATOM 2022 N N . ASN A 1 251 ? -28.594 3.758 18.118 1.00 87.12 251 ASN A N 1
ATOM 2023 C CA . ASN A 1 251 ? -28.669 3.457 16.692 1.00 87.12 251 ASN A CA 1
ATOM 2024 C C . ASN A 1 251 ? -28.497 4.744 15.895 1.00 87.12 251 ASN A C 1
ATOM 2026 O O . ASN A 1 251 ? -28.922 5.806 16.346 1.00 87.12 251 ASN A O 1
ATOM 2030 N N . SER A 1 252 ? -27.945 4.634 14.696 1.00 88.81 252 SER A N 1
ATOM 2031 C CA . SER A 1 252 ? -27.707 5.783 13.829 1.00 88.81 252 SER A CA 1
ATOM 2032 C C . SER A 1 252 ? -28.455 5.650 12.517 1.00 88.81 252 SER A C 1
ATOM 2034 O O . SER A 1 252 ? -28.519 4.565 11.940 1.00 88.81 252 SER A O 1
ATOM 2036 N N . SER A 1 253 ? -28.994 6.775 12.052 1.00 91.31 253 SER A N 1
ATOM 2037 C CA . SER A 1 253 ? -29.442 6.929 10.673 1.00 91.31 253 SER A CA 1
ATOM 2038 C C . SER A 1 253 ? -28.400 7.757 9.931 1.00 91.31 253 SER A C 1
ATOM 2040 O O . SER A 1 253 ? -27.964 8.801 10.418 1.00 91.31 253 SER A O 1
ATOM 2042 N N . ILE A 1 254 ? -27.938 7.245 8.798 1.00 92.00 254 ILE A N 1
ATOM 2043 C CA . ILE A 1 254 ? -26.834 7.810 8.026 1.00 92.00 254 ILE A CA 1
ATOM 2044 C C . ILE A 1 254 ? -27.354 8.044 6.617 1.00 92.00 254 ILE A C 1
ATOM 2046 O O . ILE A 1 254 ? -27.610 7.094 5.881 1.00 92.00 254 ILE A O 1
ATOM 2050 N N . LEU A 1 255 ? -27.518 9.307 6.247 1.00 93.50 255 LEU A N 1
ATOM 2051 C CA . LEU A 1 255 ? -27.943 9.702 4.915 1.00 93.50 255 LEU A CA 1
ATOM 2052 C C . LEU A 1 255 ? -26.721 9.802 4.006 1.00 93.50 255 LEU A C 1
ATOM 2054 O O . LEU A 1 255 ? -25.761 10.508 4.320 1.00 93.50 255 LEU A O 1
ATOM 2058 N N . LEU A 1 256 ? -26.752 9.116 2.869 1.00 94.00 256 LEU A N 1
ATOM 2059 C CA . LEU A 1 256 ? -25.687 9.132 1.870 1.00 94.00 256 LEU A CA 1
ATOM 2060 C C . LEU A 1 256 ? -25.944 10.193 0.791 1.00 94.00 256 LEU A C 1
ATOM 2062 O O . LEU A 1 256 ? -27.077 10.619 0.566 1.00 94.00 256 LEU A O 1
ATOM 2066 N N . LYS A 1 257 ? -24.885 10.607 0.086 1.00 95.19 257 LYS A N 1
ATOM 2067 C CA . LYS A 1 257 ? -25.006 11.487 -1.095 1.00 95.19 257 LYS A CA 1
ATOM 2068 C C . LYS A 1 257 ? -25.590 10.777 -2.320 1.00 95.19 257 LYS A C 1
ATOM 2070 O O . LYS A 1 257 ? -26.089 11.442 -3.221 1.00 95.19 257 LYS A O 1
ATOM 2075 N N . SER A 1 258 ? -25.521 9.451 -2.358 1.00 91.00 258 SER A N 1
ATOM 2076 C CA . SER A 1 258 ? -26.031 8.612 -3.443 1.00 91.00 258 SER A CA 1
ATOM 2077 C C . SER A 1 258 ? -26.638 7.329 -2.885 1.00 91.00 258 SER A C 1
ATOM 2079 O O . SER A 1 258 ? -26.359 6.951 -1.747 1.00 91.00 258 SER A O 1
ATOM 2081 N N . HIS A 1 259 ? -27.428 6.634 -3.704 1.00 88.19 259 HIS A N 1
ATOM 2082 C CA . HIS A 1 259 ? -27.960 5.320 -3.351 1.00 88.19 259 HIS A CA 1
ATOM 2083 C C . HIS A 1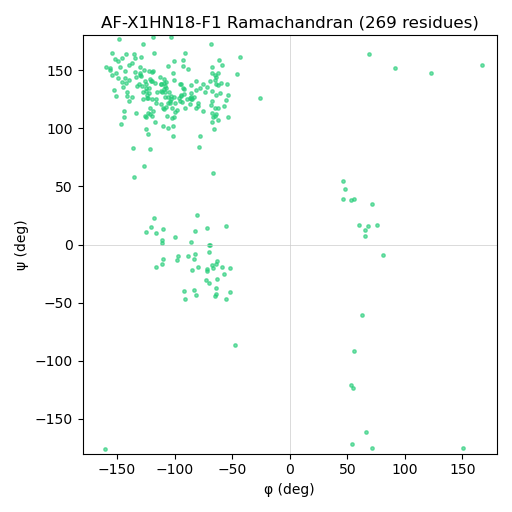 259 ? -26.818 4.354 -2.964 1.00 88.19 259 HIS A C 1
ATOM 2085 O O . HIS A 1 259 ? -25.777 4.364 -3.629 1.00 88.19 259 HIS A O 1
ATOM 2091 N N . PRO A 1 260 ? -26.975 3.527 -1.912 1.00 84.25 260 PRO A N 1
ATOM 2092 C CA . PRO A 1 260 ? -25.924 2.619 -1.449 1.00 84.25 260 PRO A CA 1
ATOM 2093 C C . PRO A 1 260 ? -25.606 1.482 -2.431 1.00 84.25 260 PRO A C 1
ATOM 2095 O O . PRO A 1 260 ? -24.549 0.865 -2.314 1.00 84.25 260 PRO A O 1
ATOM 2098 N N . GLY A 1 261 ? -26.503 1.206 -3.382 1.00 83.88 261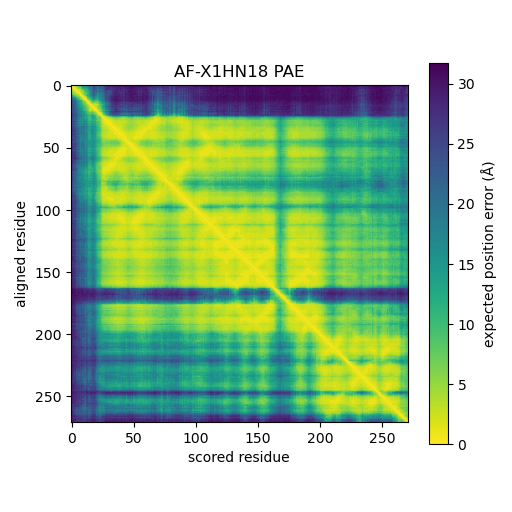 GLY A N 1
ATOM 2099 C CA . GLY A 1 261 ? -26.315 0.171 -4.404 1.00 83.88 261 GLY A CA 1
ATOM 2100 C C . GLY A 1 261 ? -26.507 -1.260 -3.893 1.00 83.88 261 GLY A C 1
ATOM 2101 O O . GLY A 1 261 ? -26.052 -2.193 -4.544 1.00 83.88 261 GLY A O 1
ATOM 2102 N N . PHE A 1 262 ? -27.145 -1.431 -2.732 1.00 84.19 262 PHE A N 1
ATOM 2103 C CA . PHE A 1 262 ? -27.576 -2.721 -2.192 1.00 84.19 262 PHE A CA 1
ATOM 2104 C C . PHE A 1 262 ? -28.848 -2.539 -1.358 1.00 84.19 262 PHE A C 1
ATOM 2106 O O . PHE A 1 262 ? -29.107 -1.446 -0.844 1.00 84.19 262 PHE A O 1
ATOM 2113 N N . GLU A 1 263 ? -29.597 -3.622 -1.192 1.00 80.19 263 GLU A N 1
ATOM 2114 C CA . GLU A 1 263 ? -30.797 -3.696 -0.360 1.00 80.19 263 GLU A CA 1
ATOM 2115 C C . GLU A 1 263 ? -30.762 -4.974 0.487 1.00 80.19 263 GLU A C 1
ATOM 2117 O O . GLU A 1 263 ? -29.995 -5.902 0.220 1.00 80.19 263 GLU A O 1
ATOM 2122 N N . PHE A 1 264 ? -31.556 -4.997 1.556 1.00 77.44 264 PHE A N 1
ATOM 2123 C CA . PHE A 1 264 ? -31.758 -6.209 2.346 1.00 77.44 264 PHE A CA 1
ATOM 2124 C C . PHE A 1 264 ? -32.880 -7.032 1.713 1.00 77.44 264 PHE A C 1
ATOM 2126 O O . PHE A 1 264 ? -33.902 -6.468 1.326 1.00 77.44 264 PHE A O 1
ATOM 2133 N N . ASP A 1 265 ? -32.698 -8.350 1.632 1.00 70.88 265 ASP A N 1
ATOM 2134 C CA . ASP A 1 265 ? -33.786 -9.260 1.281 1.00 70.88 265 ASP A CA 1
ATOM 2135 C C . ASP A 1 265 ? -34.846 -9.312 2.402 1.00 70.88 265 ASP A C 1
ATOM 2137 O O . ASP A 1 265 ? -34.671 -8.761 3.497 1.00 70.88 265 ASP A O 1
ATOM 2141 N N . SER A 1 266 ? -35.967 -9.987 2.133 1.00 62.31 266 SER A N 1
ATOM 2142 C CA . SER A 1 266 ? -37.079 -10.149 3.080 1.00 62.31 266 SER A CA 1
ATOM 2143 C C . SER A 1 266 ? -36.692 -10.842 4.395 1.00 62.31 266 SER A C 1
ATOM 2145 O O . SER A 1 266 ? -37.392 -10.673 5.391 1.00 62.31 266 SER A O 1
ATOM 2147 N N . ASP A 1 267 ? -35.571 -11.568 4.424 1.00 62.88 267 ASP A N 1
ATOM 2148 C CA . ASP A 1 267 ? -35.054 -12.295 5.587 1.00 62.88 267 ASP A CA 1
ATOM 2149 C C . ASP A 1 267 ? -33.930 -11.528 6.315 1.00 62.88 267 ASP A C 1
ATOM 2151 O O . ASP A 1 267 ? -33.299 -12.044 7.247 1.00 62.88 267 ASP A O 1
ATOM 2155 N N . GLY A 1 268 ? -33.648 -10.284 5.906 1.00 57.84 268 GLY A N 1
ATOM 2156 C CA . GLY A 1 268 ? -32.566 -9.467 6.456 1.00 57.84 268 GLY A CA 1
ATOM 2157 C C . GLY A 1 268 ? -31.166 -10.000 6.128 1.00 57.84 268 GLY A C 1
ATOM 2158 O O . GLY A 1 268 ? -30.185 -9.603 6.769 1.00 57.84 268 GLY A O 1
ATOM 2159 N N . LYS A 1 269 ? -31.059 -10.905 5.152 1.00 57.75 269 LYS A N 1
ATOM 2160 C CA . LYS A 1 269 ? -29.811 -11.329 4.519 1.00 57.75 269 LYS A CA 1
ATOM 2161 C C . LYS A 1 269 ? -29.714 -10.648 3.145 1.00 57.75 269 LYS A C 1
ATOM 2163 O O . LYS A 1 269 ? -30.463 -9.730 2.833 1.00 57.75 269 LYS A O 1
ATOM 2168 N N . LYS A 1 270 ? -28.623 -10.885 2.429 1.00 55.75 270 LYS A N 1
ATOM 2169 C CA . LYS A 1 270 ? -28.234 -10.058 1.280 1.00 55.75 270 LYS A CA 1
ATOM 2170 C C . LYS A 1 270 ? -29.137 -10.271 0.060 1.00 55.75 270 LYS A C 1
ATOM 2172 O O . LYS A 1 270 ? -29.260 -11.410 -0.381 1.00 55.75 270 LYS A O 1
ATOM 2177 N N . GLY A 1 271 ? -29.526 -9.158 -0.570 1.00 43.47 271 GLY A N 1
ATOM 2178 C CA . GLY A 1 271 ? -29.300 -8.961 -2.009 1.00 43.47 271 GLY A CA 1
ATOM 2179 C C . GLY A 1 271 ? -27.852 -8.554 -2.282 1.00 43.47 271 GLY A C 1
ATOM 2180 O O . GLY A 1 271 ? -27.281 -7.778 -1.474 1.00 43.47 271 GLY A O 1
#

Mean predicted aligned error: 11.26 Å

Nearest PDB structures (foldseek):
  6xby-assembly1_E  TM=6.527E-01  e=2.199E-01  Bos taurus
  5b0o-assembly1_A  TM=6.491E-01  e=3.182E+00  Salmonella enterica subsp. enterica serovar Typhimurium str. LT2
  3wdh-assembly1_A  TM=4.772E-01  e=7.025E+00  Anoxybacillus sp. LM18-11

Sequence (271 aa):
EEEKFVPWVNEYGTDYVENHRNALGLIKDIKSAATDEQWQATFGILPDDGVKTRVTMLGQKGTEVLTAQMPSVRRAKEKNDRIYDYYMPLVIARRKGKKLKSRFLAVHEPYREKPFIESLRLKKNVLIVRSENFTDYHFFNNASLKEKAAKLKGLYGFIRIRHAYYIGIKYISSDGELLSAYLADGTLLKFRDRKFTLPKAEKGTVSRTEGAALFAKGRCSSENADRIYLAFPNNAVYAPQIKEIARGGKNSSILLKSHPGFEFDSDGKKG

Organism: NCBI:txid412755

Radius of gyration: 24.88 Å; Cα contacts (8 Å, |Δi|>4): 516; chains: 1; bounding box: 59×58×66 Å

pLDDT: mean 83.04, std 17.53, range [25.12, 98.12]

Foldseek 3Di:
DDDDDDDDPDPDPDCDDPRDGCPPHPKAPKDKDWFQAKDWDKDADPPGPQKIKIKIKGGHPQKMKIKIKAFDCVVQVVPPVCSVVGIDIDIDIDHDDDDDDDDIDIDIFIDGNDTFFPDWDDDPQWIWTDGPFKIKIKGADFDDDVVFRWTWHAGIKMWMFTDDDDPPDDDDDPSGDTPDIDDDGGAWIDTDPDIDGDPHDWDWAFQFDDFQKTKTQAFDPPPPDQWDWDADPVRDIDIFGFPDWDDDPRMIITGTPHGPPWGADPVSHGD